Protein AF-A0A7J5GYH2-F1 (afdb_monomer)

Foldseek 3Di:
DQDQDFDDAQFKKWFDLDPQKTWIKGFHAQLCQLPVVPPDPVLQPAACSVVLHQKTKMWTFAAMDRDPVPTPPVHTLGQIEIEHRRLCSVRVMDGDDGDDHDLQSRWFFWFWDDDPQFIFTHTGSDTHTFPDGPVVNVVQQAHADRDQCNLLVVQSSCVSNVNCVSDDPPSDDPFSRSNHGCVSVVVVLCVRCVRRVHDPPRTPQVVCVVVPHRSVVSVVVVVVVVVVVCVVCVADQWFQQQQKDFLADAADPDLVVVLVVSVVVCVVVVGDDDDQQAFRFQAQKEKEWEWADDPHDIDIDIDMDGDPDRGHGNSRVVNVVSNVCSVRRRPGQFTIWRTWGWDDPDPDPPHTYIYTHTDD

Mean predicted aligned error: 15.1 Å

Radius of gyration: 27.26 Å; Cα contacts (8 Å, |Δi|>4): 662; chains: 1; bounding box: 40×68×66 Å

Solvent-accessible surface area (backbone atoms only — not comparable to full-atom values): 20090 Å² total; per-residue (Å²): 128,84,73,81,45,82,82,53,66,20,32,25,33,37,31,63,77,52,99,63,32,26,39,41,32,33,30,65,38,38,34,38,73,42,37,70,72,62,54,59,74,86,78,48,80,65,40,46,51,68,78,40,57,61,20,26,31,32,28,30,33,47,41,74,36,73,52,79,88,77,58,53,85,85,42,62,49,38,82,33,44,51,30,50,54,57,51,38,47,77,50,73,26,45,79,79,49,73,48,89,68,60,58,66,76,50,46,63,46,31,22,47,46,77,57,94,81,42,30,25,47,26,33,47,75,42,58,42,74,40,97,53,54,69,65,57,54,60,73,66,48,28,30,84,64,61,86,64,32,66,64,40,51,52,50,46,28,34,51,72,43,70,38,58,90,78,51,59,93,85,66,76,62,101,58,76,41,54,48,44,16,38,79,68,39,62,70,62,40,47,54,54,30,53,67,62,76,46,71,78,84,60,53,53,36,64,54,34,41,77,74,72,41,62,66,52,58,42,52,50,47,46,58,47,46,49,52,40,45,61,58,67,40,82,60,67,63,63,45,60,63,58,34,67,50,63,33,56,87,67,70,66,96,44,67,68,64,42,50,50,52,46,50,52,52,23,62,77,65,76,49,71,64,81,51,50,81,42,73,73,38,87,39,48,50,41,35,43,31,42,72,46,74,56,96,93,43,82,43,78,51,73,48,80,49,70,36,93,58,76,28,23,25,43,37,57,47,50,47,56,48,42,56,70,45,20,91,67,26,51,86,45,72,56,24,30,43,50,24,36,37,51,46,85,90,73,46,57,95,91,44,57,30,29,37,54,38,60,38,113

Secondary structure (DSSP, 8-state):
--------TTEEEEEESSSS-EEEEEEEEEHIIIIITTS-GGG-TTSSTTTTTTEEEEEEESS-BSSGGG--TT-EEEEEEEEETTHHHHTT-EEEEE----GGG-----EEEEETTEEEEEETTEEEEES--HHHHHHH-----SSSHHHHHHHHHHHHTT-GGGS-TTT--S-TTTTT-GGG-HHHHHHHHHHTT--TTS-HHHHHHHTT--THHHHHHHHHHHHHHTTTSSS-SEE-TT--EES-S---S-HHHHHHHHHHHHHHHT-----TTSEEE-SSEEEEEEEEEETTEEEEEEEEEE-SSSSEEHHHHHHHHHHHHHHHHTTSS--EEEEEEE--S---TTS-EEEEEEE-

Nearest PDB structures (foldseek):
  4je3-assembly1_B  TM=4.357E-01  e=1.270E+00  Saccharomyces cerevisiae
  1m4v-assembly1_A  TM=5.448E-01  e=3.132E+00  Staphylococcus aureus
  6qlf-assembly1_N  TM=4.636E-01  e=1.433E+00  Saccharomyces cerevisiae
  3ssn-assembly1_C  TM=3.473E-01  e=9.401E-01  Micromonospora griseorubida
  7ae0-assembly1_3A  TM=5.661E-01  e=5.717E+00  Algoriphagus machipongonensis

Structure (mmCIF, N/CA/C/O backbone):
data_AF-A0A7J5GYH2-F1
#
_entry.id   AF-A0A7J5GYH2-F1
#
loop_
_atom_site.group_PDB
_atom_site.id
_atom_site.type_symbol
_atom_site.label_atom_id
_atom_site.label_alt_id
_atom_site.label_comp_id
_atom_site.label_asym_id
_atom_site.label_entity_id
_atom_site.label_seq_id
_atom_site.pdbx_PDB_ins_code
_atom_site.Cartn_x
_atom_site.Cartn_y
_atom_site.Cartn_z
_atom_site.occupancy
_atom_site.B_iso_or_equiv
_atom_site.auth_seq_id
_atom_site.auth_comp_id
_atom_site.auth_asym_id
_atom_site.auth_atom_id
_atom_site.pdbx_PDB_model_num
ATOM 1 N N . MET A 1 1 ? 9.641 4.060 24.437 1.00 44.31 1 MET A N 1
ATOM 2 C CA . MET A 1 1 ? 9.722 4.210 22.966 1.00 44.31 1 MET A CA 1
ATOM 3 C C . MET A 1 1 ? 8.380 3.784 22.402 1.00 44.31 1 MET A C 1
ATOM 5 O O . MET A 1 1 ? 7.912 2.732 22.816 1.00 44.31 1 MET A O 1
ATOM 9 N N . ALA A 1 2 ? 7.749 4.573 21.529 1.00 52.75 2 ALA A N 1
ATOM 10 C CA . ALA A 1 2 ? 6.493 4.165 20.895 1.00 52.75 2 ALA A CA 1
ATOM 11 C C . ALA A 1 2 ? 6.698 2.851 20.117 1.00 52.75 2 ALA A C 1
ATOM 13 O O . ALA A 1 2 ? 7.709 2.686 19.423 1.00 52.75 2 ALA A O 1
ATOM 14 N N . LYS A 1 3 ? 5.775 1.897 20.278 1.00 61.94 3 LYS A N 1
ATOM 15 C CA . LYS A 1 3 ? 5.815 0.597 19.597 1.00 61.94 3 LYS A CA 1
ATOM 16 C C . LYS A 1 3 ? 5.738 0.851 18.090 1.00 61.94 3 LYS A C 1
ATOM 18 O O . LYS A 1 3 ? 4.790 1.466 17.615 1.00 61.94 3 LYS A O 1
ATOM 23 N N . LYS A 1 4 ? 6.747 0.410 17.330 1.00 78.06 4 LYS A N 1
ATOM 24 C CA . LYS A 1 4 ? 6.725 0.541 15.867 1.00 78.06 4 LYS A CA 1
ATOM 25 C C . LYS A 1 4 ? 5.617 -0.337 1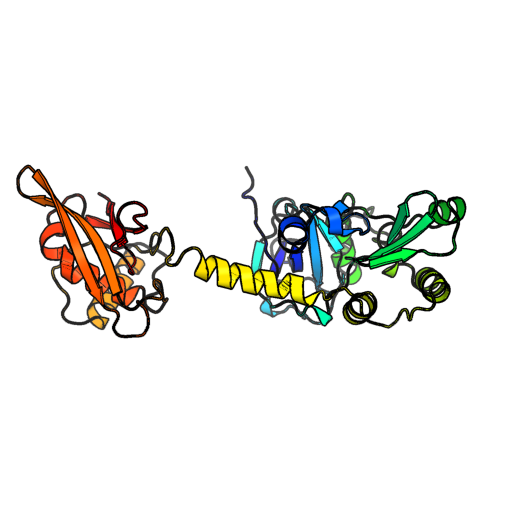5.298 1.00 78.06 4 LYS A C 1
ATOM 27 O O . LYS A 1 4 ? 5.710 -1.562 15.367 1.00 78.06 4 LYS A O 1
ATOM 32 N N . VAL A 1 5 ? 4.626 0.292 14.687 1.00 84.00 5 VAL A N 1
ATOM 33 C CA . VAL A 1 5 ? 3.560 -0.388 13.953 1.00 84.00 5 VAL A CA 1
ATOM 34 C C . VAL A 1 5 ? 4.101 -0.760 12.578 1.00 84.00 5 VAL A C 1
ATOM 36 O O . VAL A 1 5 ? 4.511 0.101 11.798 1.00 84.00 5 VAL A O 1
ATOM 39 N N . LYS A 1 6 ? 4.186 -2.063 12.303 1.00 86.94 6 LYS A N 1
ATOM 40 C CA . LYS A 1 6 ? 4.593 -2.590 10.997 1.00 86.94 6 LYS A CA 1
ATOM 41 C C . LYS A 1 6 ? 3.334 -2.876 10.189 1.00 86.94 6 LYS A C 1
ATOM 43 O O . LYS A 1 6 ? 2.533 -3.690 10.623 1.00 86.94 6 LYS A O 1
ATOM 48 N N . CYS A 1 7 ? 3.219 -2.270 9.013 1.00 88.69 7 CYS A N 1
ATOM 49 C CA . CYS A 1 7 ? 2.166 -2.583 8.054 1.00 88.69 7 CYS A CA 1
ATOM 50 C C . CYS A 1 7 ? 2.705 -3.337 6.828 1.00 88.69 7 CYS A C 1
ATOM 52 O O . CYS A 1 7 ? 3.912 -3.367 6.527 1.00 88.69 7 CYS A O 1
ATOM 54 N N . THR A 1 8 ? 1.781 -3.980 6.133 1.00 91.75 8 THR A N 1
ATOM 55 C CA . THR A 1 8 ? 1.958 -4.775 4.926 1.00 91.75 8 THR A CA 1
ATOM 56 C C . THR A 1 8 ? 0.820 -4.499 3.951 1.00 91.75 8 THR A C 1
ATOM 58 O O . THR A 1 8 ? -0.203 -3.928 4.311 1.00 91.75 8 THR A O 1
ATOM 61 N N . THR A 1 9 ? 1.021 -4.866 2.690 1.00 95.44 9 THR A N 1
ATOM 62 C CA . THR A 1 9 ? 0.022 -4.698 1.635 1.00 95.44 9 THR A CA 1
ATOM 63 C C . THR A 1 9 ? -1.295 -5.383 1.999 1.00 95.44 9 THR A C 1
ATOM 65 O O . THR A 1 9 ? -1.307 -6.542 2.413 1.00 95.44 9 THR A O 1
ATOM 68 N N . GLY A 1 10 ? -2.395 -4.654 1.833 1.00 95.75 10 GLY A N 1
ATOM 69 C CA . GLY A 1 10 ? -3.746 -5.071 2.188 1.00 95.75 10 GLY A CA 1
ATOM 70 C C . GLY A 1 10 ? -4.156 -4.768 3.627 1.00 95.75 10 GLY A C 1
ATOM 71 O O . GLY A 1 10 ? -5.346 -4.847 3.924 1.00 95.75 10 GLY A O 1
ATOM 72 N N . ASP A 1 11 ? -3.232 -4.391 4.515 1.00 97.00 11 ASP A N 1
ATOM 73 C CA . ASP A 1 11 ? -3.602 -4.029 5.883 1.00 97.00 11 ASP A CA 1
ATOM 74 C C . ASP A 1 11 ? -4.511 -2.793 5.870 1.00 97.00 11 ASP A C 1
ATOM 76 O O . ASP A 1 11 ? -4.183 -1.765 5.264 1.00 97.00 11 ASP A O 1
ATOM 80 N N . VAL A 1 12 ? -5.651 -2.912 6.550 1.00 97.62 12 VAL A N 1
ATOM 81 C CA . VAL A 1 12 ? -6.560 -1.808 6.854 1.00 97.62 12 VAL A CA 1
ATOM 82 C C . VAL A 1 12 ? -6.127 -1.222 8.186 1.00 97.62 12 VAL A C 1
ATOM 84 O O . VAL A 1 12 ? -5.969 -1.945 9.173 1.00 97.62 12 VAL A O 1
ATOM 87 N N . PHE A 1 13 ? -5.918 0.086 8.208 1.00 97.31 13 PHE A N 1
ATOM 88 C CA . PHE A 1 13 ? -5.472 0.807 9.388 1.00 97.31 13 PHE A CA 1
ATOM 89 C C . PHE A 1 13 ? -6.484 1.867 9.809 1.00 97.31 13 PHE A C 1
ATOM 91 O O . PHE A 1 13 ? -7.206 2.416 8.978 1.00 97.31 13 PHE A O 1
ATOM 98 N N . ALA A 1 14 ? -6.482 2.168 11.102 1.00 97.62 14 ALA A N 1
ATOM 99 C CA . ALA A 1 14 ? -7.235 3.252 11.714 1.00 97.62 14 ALA A CA 1
ATOM 100 C C . ALA A 1 14 ? -6.258 4.250 12.339 1.00 97.62 14 ALA A C 1
ATOM 102 O O . ALA A 1 14 ? -5.267 3.840 12.944 1.00 97.62 14 ALA A O 1
ATOM 103 N N . ILE A 1 15 ? -6.528 5.546 12.195 1.00 96.62 15 ILE A N 1
ATOM 104 C CA . ILE A 1 15 ? -5.801 6.626 12.870 1.00 96.62 15 ILE A CA 1
ATOM 105 C C . ILE A 1 15 ? -6.805 7.381 13.746 1.00 96.62 15 ILE A C 1
ATOM 107 O O . ILE A 1 15 ? -7.802 7.865 13.200 1.00 96.62 15 ILE A O 1
ATOM 111 N N . PRO A 1 16 ? -6.578 7.483 15.068 1.00 96.25 16 PRO A N 1
ATOM 112 C CA . PRO A 1 16 ? -7.467 8.225 15.951 1.00 96.25 16 PRO A CA 1
ATOM 113 C C . PRO A 1 16 ? -7.449 9.717 15.611 1.00 96.25 16 PRO A C 1
ATOM 115 O O . PRO A 1 16 ? -6.392 10.314 15.396 1.00 96.25 16 PRO A O 1
ATOM 118 N N . VAL A 1 17 ? -8.635 10.319 15.577 1.00 95.38 17 VAL A N 1
ATOM 119 C CA . VAL A 1 17 ? -8.832 11.770 15.409 1.00 95.38 17 VAL A CA 1
ATOM 120 C C . VAL A 1 17 ? -9.581 12.391 16.593 1.00 95.38 17 VAL A C 1
ATOM 122 O O . VAL A 1 17 ? -9.538 13.605 16.779 1.00 95.38 17 VAL A O 1
ATOM 125 N N . SER A 1 18 ? -10.194 11.559 17.438 1.00 92.44 18 SER A N 1
ATOM 126 C CA . SER A 1 18 ? -10.670 11.893 18.783 1.00 92.44 18 SER A CA 1
ATOM 127 C C . SER A 1 18 ? -10.564 10.655 19.692 1.00 92.44 18 SER A C 1
ATOM 129 O O . SER A 1 18 ? -9.981 9.647 19.296 1.00 92.44 18 SER A O 1
ATOM 131 N N . GLU A 1 19 ? -11.112 10.702 20.912 1.00 90.12 19 GLU A N 1
ATOM 132 C CA . GLU A 1 19 ? -11.104 9.552 21.836 1.00 90.12 19 GLU A CA 1
ATOM 133 C C . GLU A 1 19 ? -11.878 8.336 21.305 1.00 90.12 19 GLU A C 1
ATOM 135 O O . GLU A 1 19 ? -11.601 7.208 21.704 1.00 90.12 19 GLU A O 1
ATOM 140 N N . THR A 1 20 ? -12.860 8.560 20.427 1.00 93.81 20 THR A N 1
ATOM 141 C CA . THR A 1 20 ? -13.766 7.506 19.935 1.00 93.81 20 THR A CA 1
ATOM 142 C C . THR A 1 20 ? -13.856 7.441 18.417 1.00 93.81 20 THR A C 1
ATOM 144 O O . THR A 1 20 ? -14.469 6.520 17.890 1.00 93.81 20 THR A O 1
ATOM 147 N N . GLU A 1 21 ? -13.255 8.396 17.710 1.00 96.94 21 GLU A N 1
ATOM 148 C CA . GLU A 1 21 ? -13.387 8.528 16.265 1.00 96.94 21 GLU A CA 1
ATOM 149 C C . GLU A 1 21 ? -12.057 8.328 15.548 1.00 96.94 21 GLU A C 1
ATOM 151 O O . GLU A 1 21 ? -10.993 8.756 16.008 1.00 96.94 21 GLU A O 1
ATOM 156 N N . PHE A 1 22 ? -12.145 7.735 14.362 1.00 98.25 22 PHE A N 1
ATOM 157 C CA . PHE A 1 22 ? -11.011 7.335 13.551 1.00 98.25 22 PHE A CA 1
ATOM 158 C C . PHE A 1 22 ? -11.248 7.673 12.079 1.00 98.25 22 PHE A C 1
ATOM 160 O O . PHE A 1 22 ? -12.369 7.608 11.570 1.00 98.25 22 PHE A O 1
ATOM 167 N N . ILE A 1 23 ? -10.157 7.962 11.377 1.00 98.31 23 ILE A N 1
ATOM 168 C CA . ILE A 1 23 ? -10.097 7.862 9.916 1.00 98.31 23 ILE A CA 1
ATOM 169 C C . ILE A 1 23 ? -9.461 6.530 9.534 1.00 98.31 23 ILE A C 1
ATOM 171 O O . ILE A 1 23 ? -8.570 6.032 10.229 1.00 98.31 23 ILE A O 1
ATOM 175 N N . PHE A 1 24 ? -9.894 5.969 8.409 1.00 98.50 24 PHE A N 1
ATOM 176 C CA . PHE A 1 24 ? -9.464 4.648 7.964 1.00 98.50 24 PHE A CA 1
ATOM 177 C C . PHE A 1 24 ? -8.764 4.724 6.616 1.00 98.50 24 PHE A C 1
ATOM 179 O O . PHE A 1 24 ? -9.118 5.521 5.747 1.00 98.50 24 PHE A O 1
ATOM 186 N N . GLY A 1 25 ? -7.787 3.849 6.425 1.00 97.88 25 GLY A N 1
ATOM 187 C CA . GLY A 1 25 ? -7.101 3.696 5.154 1.00 97.88 25 GLY A CA 1
ATOM 188 C C . GLY A 1 25 ? -6.612 2.277 4.936 1.00 97.88 25 GLY A C 1
ATOM 189 O O . GLY A 1 25 ? -6.752 1.402 5.793 1.00 97.88 25 GLY A O 1
ATOM 190 N N . ARG A 1 26 ? -6.038 2.037 3.761 1.00 98.06 26 ARG A N 1
ATOM 191 C CA . ARG A 1 26 ? -5.485 0.736 3.386 1.00 98.06 26 ARG A CA 1
ATOM 192 C C . ARG A 1 26 ? -4.126 0.893 2.736 1.00 98.06 26 ARG A C 1
ATOM 194 O O . ARG A 1 26 ? -3.899 1.796 1.932 1.00 98.06 26 ARG A O 1
ATOM 201 N N . VAL A 1 27 ? -3.215 -0.016 3.065 1.00 97.62 27 VAL A N 1
ATOM 202 C CA . VAL A 1 27 ? -1.920 -0.112 2.391 1.00 97.62 27 VAL A CA 1
ATOM 203 C C . VAL A 1 27 ? -2.101 -0.799 1.042 1.00 97.62 27 VAL A C 1
ATOM 205 O O . VAL A 1 27 ? -2.417 -1.984 0.978 1.00 97.62 27 VAL A O 1
ATOM 208 N N . LEU A 1 28 ? -1.865 -0.065 -0.040 1.00 97.62 28 LEU A N 1
ATOM 209 C CA . LEU A 1 28 ? -1.996 -0.560 -1.407 1.00 97.62 28 LEU A CA 1
ATOM 210 C C . LEU A 1 28 ? -0.718 -1.222 -1.917 1.00 97.62 28 LEU A C 1
ATOM 212 O O . LEU A 1 28 ? -0.794 -2.233 -2.603 1.00 97.62 28 LEU A O 1
ATOM 216 N N . PHE A 1 29 ? 0.455 -0.674 -1.591 1.00 96.75 29 PHE A N 1
ATOM 217 C CA . PHE A 1 29 ? 1.721 -1.157 -2.149 1.00 96.75 29 PHE A CA 1
ATOM 218 C C . PHE A 1 29 ? 2.910 -0.865 -1.226 1.00 96.75 29 PHE A C 1
ATOM 220 O O . PHE A 1 29 ? 3.090 0.268 -0.789 1.00 96.75 29 PHE A O 1
ATOM 227 N N . ASP A 1 30 ? 3.772 -1.846 -0.958 1.00 95.62 30 ASP A N 1
ATOM 228 C CA . ASP A 1 30 ? 5.037 -1.647 -0.235 1.00 95.62 30 ASP A CA 1
ATOM 229 C C . ASP A 1 30 ? 6.196 -1.553 -1.230 1.00 95.62 30 ASP A C 1
ATOM 231 O O . ASP A 1 30 ? 6.675 -2.569 -1.730 1.00 95.62 30 ASP A O 1
ATOM 235 N N . VAL A 1 31 ? 6.700 -0.340 -1.472 1.00 94.50 31 VAL A N 1
ATOM 236 C CA . VAL A 1 31 ? 7.728 -0.081 -2.493 1.00 94.50 31 VAL A CA 1
ATOM 237 C C . VAL A 1 31 ? 8.987 -0.912 -2.260 1.00 94.50 31 VAL A C 1
ATOM 239 O O . VAL A 1 31 ? 9.524 -1.531 -3.178 1.00 94.50 31 VAL A O 1
ATOM 242 N N . THR A 1 32 ? 9.464 -1.001 -1.018 1.00 91.75 32 THR A N 1
ATOM 243 C CA . THR A 1 32 ? 10.681 -1.772 -0.747 1.00 91.75 32 THR A CA 1
ATOM 244 C C . THR A 1 32 ? 10.459 -3.264 -0.979 1.00 91.75 32 THR A C 1
ATOM 246 O O . THR A 1 32 ? 11.329 -3.931 -1.536 1.00 91.75 32 THR A O 1
ATOM 249 N N . LYS A 1 33 ? 9.336 -3.819 -0.511 1.00 91.38 33 LYS A N 1
ATOM 250 C CA . LYS A 1 33 ? 9.090 -5.267 -0.583 1.00 91.38 33 LYS A CA 1
ATOM 251 C C . LYS A 1 33 ? 8.647 -5.718 -1.971 1.00 91.38 33 LYS A C 1
ATOM 253 O O . LYS A 1 33 ? 9.098 -6.777 -2.401 1.00 91.38 33 LYS A O 1
ATOM 258 N N . GLN A 1 34 ? 7.798 -4.936 -2.633 1.00 93.69 34 GLN A N 1
ATOM 259 C CA . GLN A 1 34 ? 7.180 -5.268 -3.919 1.00 93.69 34 GLN A CA 1
ATOM 260 C C . GLN A 1 34 ? 8.010 -4.841 -5.120 1.00 93.69 34 GLN A C 1
ATOM 262 O O . GLN A 1 34 ? 7.876 -5.451 -6.171 1.00 93.69 34 GLN A O 1
ATOM 267 N N . TYR A 1 35 ? 8.877 -3.840 -4.973 1.00 92.62 35 TYR A N 1
ATOM 268 C CA . TYR A 1 35 ? 9.655 -3.315 -6.090 1.00 92.62 35 TYR A CA 1
ATOM 269 C C . TYR A 1 35 ? 11.163 -3.452 -5.853 1.00 92.62 35 TYR A C 1
ATOM 271 O O . TYR A 1 35 ? 11.821 -4.279 -6.481 1.00 92.62 35 TYR A O 1
ATOM 279 N N . ILE A 1 36 ? 11.710 -2.743 -4.861 1.00 90.38 36 ILE A N 1
ATOM 280 C CA . ILE A 1 36 ? 13.169 -2.639 -4.631 1.00 90.38 36 ILE A CA 1
ATOM 281 C C . ILE A 1 36 ? 13.832 -3.990 -4.314 1.00 90.38 36 ILE A C 1
ATOM 283 O O . ILE A 1 36 ? 15.009 -4.191 -4.589 1.00 90.38 36 ILE A O 1
ATOM 287 N N . LYS A 1 37 ? 13.121 -4.941 -3.705 1.00 87.25 37 LYS A N 1
ATOM 288 C CA . LYS A 1 37 ? 13.659 -6.283 -3.402 1.00 87.25 37 LYS A CA 1
ATOM 289 C C . LYS A 1 37 ? 13.430 -7.314 -4.510 1.00 87.25 37 LYS A C 1
ATOM 291 O O . LYS A 1 37 ? 13.739 -8.491 -4.305 1.00 87.25 37 LYS A O 1
ATOM 296 N N . ILE A 1 38 ? 12.790 -6.919 -5.602 1.00 86.12 38 ILE A N 1
ATOM 297 C CA . ILE A 1 38 ? 12.281 -7.835 -6.622 1.00 86.12 38 ILE A CA 1
ATOM 298 C C . ILE A 1 38 ? 12.865 -7.504 -7.987 1.00 86.12 38 ILE A C 1
ATOM 300 O O . ILE A 1 38 ? 13.446 -8.379 -8.617 1.00 86.12 38 ILE A O 1
ATOM 304 N N . VAL A 1 39 ? 12.722 -6.258 -8.420 1.00 84.50 39 VAL A N 1
ATOM 305 C CA . VAL A 1 39 ? 13.175 -5.810 -9.737 1.00 84.50 39 VAL A CA 1
ATOM 306 C C . VAL A 1 39 ? 14.687 -5.606 -9.677 1.00 84.50 39 VAL A C 1
ATOM 308 O O . VAL A 1 39 ? 15.115 -4.983 -8.715 1.00 84.50 39 VAL A O 1
ATOM 311 N N . PRO A 1 40 ? 15.521 -6.122 -10.592 1.00 83.19 40 PRO A N 1
ATOM 312 C CA . PRO A 1 40 ? 16.972 -5.875 -10.611 1.00 83.19 40 PRO A CA 1
ATOM 313 C C . PRO A 1 40 ? 17.319 -4.382 -10.668 1.00 83.19 40 PRO A C 1
ATOM 315 O O . PRO A 1 40 ? 16.504 -3.588 -11.118 1.00 83.19 40 PRO A O 1
ATOM 318 N N . GLU A 1 41 ? 18.484 -3.965 -10.171 1.00 82.38 41 GLU A N 1
ATOM 319 C CA . GLU A 1 41 ? 18.834 -2.534 -10.077 1.00 82.38 41 GLU A CA 1
ATOM 320 C C . GLU A 1 41 ? 18.943 -1.873 -11.458 1.00 82.38 41 GLU A C 1
ATOM 322 O O . GLU A 1 41 ? 18.453 -0.763 -11.647 1.00 82.38 41 GLU A O 1
ATOM 327 N N . GLU A 1 42 ? 19.475 -2.607 -12.430 1.00 80.44 42 GLU A N 1
ATOM 328 C CA . GLU A 1 42 ? 19.582 -2.238 -13.840 1.00 80.44 42 GLU A CA 1
ATOM 329 C C . GLU A 1 42 ? 18.223 -1.977 -14.518 1.00 80.44 42 GLU A C 1
ATOM 331 O O . GLU A 1 42 ? 18.137 -1.200 -15.463 1.00 80.44 42 GLU A O 1
ATOM 336 N N . GLU A 1 43 ? 17.140 -2.575 -14.015 1.00 76.81 43 GLU A N 1
ATOM 337 C CA . GLU A 1 43 ? 15.775 -2.357 -14.514 1.00 76.81 43 GLU A CA 1
ATOM 338 C C . GLU A 1 43 ? 15.078 -1.170 -13.818 1.00 76.81 43 GLU A C 1
ATOM 340 O O . GLU A 1 43 ? 13.961 -0.800 -14.181 1.00 76.81 43 GLU A O 1
ATOM 345 N N . ARG A 1 44 ? 15.717 -0.544 -12.814 1.00 80.25 44 ARG A N 1
ATOM 346 C CA . ARG A 1 44 ? 15.144 0.568 -12.029 1.00 80.25 44 ARG A CA 1
ATOM 347 C C . ARG A 1 44 ? 15.619 1.952 -12.466 1.00 80.25 44 ARG A C 1
ATOM 349 O O . ARG A 1 44 ? 15.241 2.932 -11.830 1.00 80.25 44 ARG A O 1
ATOM 356 N N . GLU A 1 45 ? 16.461 2.052 -13.492 1.00 68.38 45 GLU A N 1
ATOM 357 C CA . GLU A 1 45 ? 17.162 3.302 -13.820 1.00 68.38 45 GLU A CA 1
ATOM 358 C C . GLU A 1 45 ? 16.228 4.466 -14.199 1.00 68.38 45 GLU A C 1
ATOM 360 O O . GLU A 1 45 ? 16.605 5.626 -14.030 1.00 68.38 45 GLU A O 1
ATOM 365 N N . LEU A 1 46 ? 15.009 4.183 -14.678 1.00 76.69 46 LEU A N 1
ATOM 366 C CA . LEU A 1 46 ? 14.064 5.191 -15.173 1.00 76.69 46 LEU A CA 1
ATOM 367 C C . LEU A 1 46 ? 12.633 4.942 -14.676 1.00 76.69 46 LEU A C 1
ATOM 369 O O . LEU A 1 46 ? 11.776 4.495 -15.430 1.00 76.69 46 LEU A O 1
ATOM 373 N N . ASN A 1 47 ? 12.369 5.217 -13.399 1.00 84.06 47 ASN A N 1
ATOM 374 C CA . ASN A 1 47 ? 11.020 5.293 -12.824 1.00 84.06 47 ASN A CA 1
ATOM 375 C C . ASN A 1 47 ? 11.032 6.052 -11.491 1.00 84.06 47 ASN A C 1
ATOM 377 O O . ASN A 1 47 ? 12.091 6.406 -10.972 1.00 84.06 47 ASN A O 1
ATOM 381 N N . ASP A 1 48 ? 9.847 6.265 -10.916 1.00 85.31 48 ASP A N 1
ATOM 382 C CA . ASP A 1 48 ? 9.698 7.026 -9.673 1.00 85.31 48 ASP A CA 1
ATOM 383 C C . ASP A 1 48 ? 9.673 6.150 -8.409 1.00 85.31 48 ASP A C 1
ATOM 385 O O . ASP A 1 48 ? 9.933 6.620 -7.301 1.00 85.31 48 ASP A O 1
ATOM 389 N N . LEU A 1 49 ? 9.426 4.840 -8.533 1.00 91.56 49 LEU A N 1
ATOM 390 C CA . LEU A 1 49 ? 9.384 3.933 -7.378 1.00 91.56 49 LEU A CA 1
ATOM 391 C C . LEU A 1 49 ? 10.730 3.852 -6.643 1.00 91.56 49 LEU A C 1
ATOM 393 O O . LEU A 1 49 ? 10.752 3.652 -5.428 1.00 91.56 49 LEU A O 1
ATOM 397 N N . GLY A 1 50 ? 11.852 4.052 -7.339 1.00 88.12 50 GLY A N 1
ATOM 398 C CA . GLY A 1 50 ? 13.171 4.170 -6.712 1.00 88.12 50 GLY A CA 1
ATOM 399 C C . GLY A 1 50 ? 13.237 5.271 -5.642 1.00 88.12 50 GLY A C 1
ATOM 400 O O . GLY A 1 50 ? 13.764 5.040 -4.548 1.00 88.12 50 GLY A O 1
ATOM 401 N N . PHE A 1 51 ? 12.641 6.436 -5.922 1.00 88.62 51 PHE A N 1
ATOM 402 C CA . PHE A 1 51 ? 12.588 7.581 -5.007 1.00 88.62 51 PHE A CA 1
ATOM 403 C C . PHE A 1 51 ? 11.798 7.261 -3.728 1.00 88.62 51 PHE A C 1
ATOM 405 O O . PHE A 1 51 ? 12.171 7.681 -2.631 1.00 88.62 51 PHE A O 1
ATOM 412 N N . PHE A 1 52 ? 10.749 6.446 -3.845 1.00 91.44 52 PHE A N 1
ATOM 413 C CA . PHE A 1 52 ? 9.864 6.068 -2.740 1.00 91.44 52 PHE A CA 1
ATOM 414 C C . PHE A 1 52 ? 10.321 4.825 -1.961 1.00 91.44 52 PHE A C 1
ATOM 416 O O . PHE A 1 52 ? 9.527 4.192 -1.258 1.00 91.44 52 PHE A O 1
ATOM 423 N N . ASN A 1 53 ? 11.599 4.443 -2.030 1.00 90.81 53 ASN A N 1
ATOM 424 C CA . ASN A 1 53 ? 12.108 3.369 -1.181 1.00 90.81 53 ASN A CA 1
ATOM 425 C C . ASN A 1 53 ? 11.860 3.684 0.311 1.00 90.81 53 ASN A C 1
ATOM 427 O O . ASN A 1 53 ? 12.135 4.782 0.786 1.00 90.81 53 ASN A O 1
ATOM 431 N N . LYS A 1 54 ? 11.402 2.677 1.066 1.00 90.56 54 LYS A N 1
ATOM 432 C CA . LYS A 1 54 ? 10.949 2.742 2.471 1.00 90.56 54 LYS A CA 1
ATOM 433 C C . LYS A 1 54 ? 9.587 3.413 2.672 1.00 90.56 54 LYS A C 1
ATOM 435 O O . LYS A 1 54 ? 9.150 3.540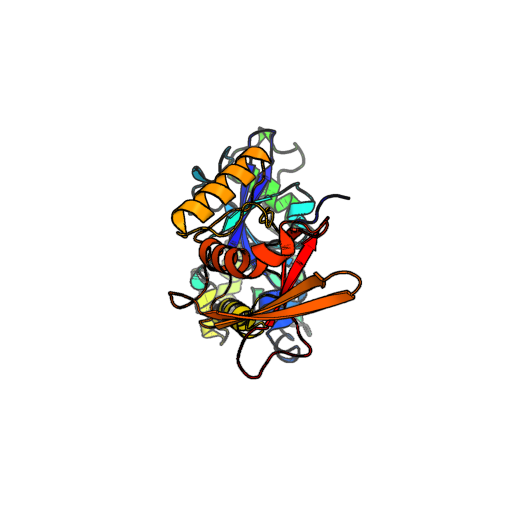 3.819 1.00 90.56 54 LYS A O 1
ATOM 440 N N . SER A 1 55 ? 8.895 3.749 1.592 1.00 92.81 55 SER A N 1
ATOM 441 C CA . SER A 1 55 ? 7.511 4.205 1.623 1.00 92.81 55 SER A CA 1
ATOM 442 C C . SER A 1 55 ? 6.534 3.073 1.315 1.00 92.81 55 SER A C 1
ATOM 444 O O . SER A 1 55 ? 6.901 1.996 0.829 1.00 92.81 55 SER A O 1
ATOM 446 N N . VAL A 1 56 ? 5.276 3.336 1.633 1.00 94.62 56 VAL A N 1
ATOM 447 C CA . VAL A 1 56 ? 4.113 2.559 1.228 1.00 94.62 56 VAL A CA 1
ATOM 448 C C . VAL A 1 56 ? 3.145 3.485 0.492 1.00 94.62 56 VAL A C 1
ATOM 450 O O . VAL A 1 56 ? 3.035 4.661 0.836 1.00 94.62 56 VAL A O 1
ATOM 453 N N . LEU A 1 57 ? 2.476 2.968 -0.533 1.00 96.25 57 LEU A N 1
ATOM 454 C CA . LEU A 1 57 ? 1.316 3.604 -1.144 1.00 96.25 57 LEU A CA 1
ATOM 455 C C . LEU A 1 57 ? 0.101 3.293 -0.272 1.00 96.25 57 LEU A C 1
ATOM 457 O O . LEU A 1 57 ? -0.134 2.123 0.044 1.00 96.25 57 LEU A O 1
ATOM 461 N N . VAL A 1 58 ? -0.664 4.312 0.098 1.00 96.25 58 VAL A N 1
ATOM 462 C CA . VAL A 1 58 ? -1.887 4.168 0.895 1.00 96.25 58 VA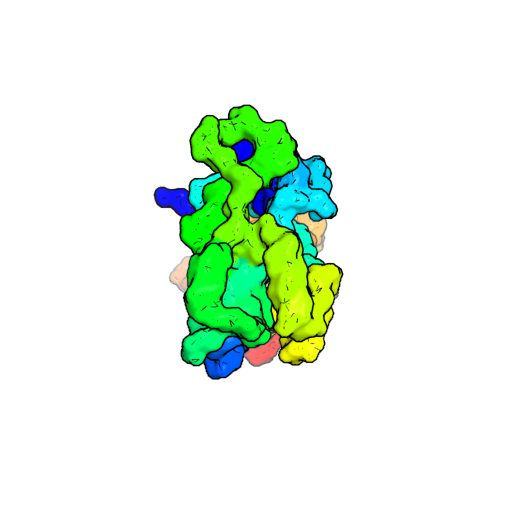L A CA 1
ATOM 463 C C . VAL A 1 58 ? -3.049 4.895 0.243 1.00 96.25 58 VAL A C 1
ATOM 465 O O . VAL A 1 58 ? -2.856 5.943 -0.371 1.00 96.25 58 VAL A O 1
ATOM 468 N N . GLU A 1 59 ? -4.246 4.355 0.414 1.00 96.81 59 GLU A N 1
ATOM 469 C CA . GLU A 1 59 ? -5.505 5.066 0.183 1.00 96.81 59 GLU A CA 1
ATOM 470 C C . GLU A 1 59 ? -6.189 5.377 1.516 1.00 96.81 59 GLU A C 1
ATOM 472 O O . GLU A 1 59 ? -5.953 4.686 2.511 1.00 96.81 59 GLU A O 1
ATOM 477 N N . MET A 1 60 ? -7.042 6.400 1.516 1.00 97.62 60 MET A N 1
ATOM 478 C CA . MET A 1 60 ? -7.876 6.788 2.655 1.00 97.62 60 MET A CA 1
ATOM 479 C C . MET A 1 60 ? -9.343 6.733 2.257 1.00 97.62 60 MET A C 1
ATOM 481 O O . MET A 1 60 ? -9.715 7.223 1.185 1.00 97.62 60 MET A O 1
ATOM 485 N N . PHE A 1 61 ? -10.169 6.170 3.130 1.00 98.25 61 PHE A N 1
ATOM 486 C CA . PHE A 1 61 ? -11.613 6.094 2.943 1.00 98.25 61 PHE A CA 1
ATOM 487 C C . PHE A 1 61 ? -12.277 7.398 3.388 1.00 98.25 61 PHE A C 1
ATOM 489 O O . PHE A 1 61 ? -11.781 8.097 4.270 1.00 98.25 61 PHE A O 1
ATOM 496 N N . LEU A 1 62 ? -13.370 7.756 2.721 1.00 98.38 62 LEU A N 1
ATOM 497 C CA . LEU A 1 62 ? -14.118 8.977 2.988 1.00 98.38 62 LEU A CA 1
ATOM 498 C C . LEU A 1 62 ? -14.979 8.795 4.238 1.00 98.38 62 LEU A C 1
ATOM 500 O O . LEU A 1 62 ? -15.861 7.946 4.237 1.00 98.38 62 LEU A O 1
ATOM 504 N N . GLY A 1 63 ? -14.774 9.625 5.255 1.00 97.88 63 GLY A N 1
ATOM 505 C CA . GLY A 1 63 ? -15.555 9.635 6.486 1.00 97.88 63 GLY A CA 1
ATOM 506 C C . GLY A 1 63 ? -14.699 9.567 7.749 1.00 97.88 63 GLY A C 1
ATOM 507 O O . GLY A 1 63 ? -13.502 9.279 7.723 1.00 97.88 63 GLY A O 1
ATOM 508 N N . VAL A 1 64 ? -15.359 9.829 8.875 1.00 98.12 64 VAL A N 1
ATOM 509 C CA . VAL A 1 64 ? -14.833 9.635 10.228 1.00 98.12 64 VAL A CA 1
ATOM 510 C C . VAL A 1 64 ? -15.805 8.714 10.952 1.00 98.12 64 VAL A C 1
ATOM 512 O O . VAL A 1 64 ? -17.008 8.972 10.941 1.00 98.12 64 VAL A O 1
ATOM 515 N N . TYR A 1 65 ? -15.293 7.638 11.545 1.00 96.94 65 TYR A N 1
ATOM 516 C CA . TYR A 1 65 ? -16.114 6.551 12.078 1.00 96.94 65 TYR A CA 1
ATOM 517 C C . TYR A 1 65 ? -15.653 6.126 13.466 1.00 96.94 65 TYR A C 1
ATOM 519 O O . TYR A 1 65 ? -14.496 6.318 13.830 1.00 96.94 65 TYR A O 1
ATOM 527 N N . THR A 1 66 ? -16.548 5.500 14.225 1.00 94.31 66 THR A N 1
ATOM 528 C CA . THR A 1 66 ? -16.226 4.889 15.522 1.00 94.31 66 THR A CA 1
ATOM 529 C C . THR A 1 66 ? -15.775 3.435 15.397 1.00 94.31 66 THR A C 1
ATOM 531 O O . THR A 1 66 ? -15.157 2.914 16.320 1.00 94.31 66 THR A O 1
ATOM 534 N N . SER A 1 67 ? -16.079 2.783 14.269 1.00 92.88 67 SER A N 1
ATOM 535 C CA . SER A 1 67 ? -15.787 1.369 14.022 1.00 92.88 67 SER A CA 1
ATOM 536 C C . SER A 1 67 ? -15.416 1.108 12.562 1.00 92.88 67 SER A C 1
ATOM 538 O O . SER A 1 67 ? -15.827 1.849 11.669 1.00 92.88 67 SER A O 1
ATOM 540 N N . VAL A 1 68 ? -14.651 0.041 12.305 1.00 92.69 68 VAL A N 1
ATOM 541 C CA . VAL A 1 68 ? -14.241 -0.348 10.940 1.00 92.69 68 VAL A CA 1
ATOM 542 C C . VAL A 1 68 ? -15.406 -0.933 10.131 1.00 92.69 68 VAL A C 1
ATOM 544 O O . VAL A 1 68 ? -15.414 -0.859 8.905 1.00 92.69 68 VAL A O 1
ATOM 547 N N . GLU A 1 69 ? -16.408 -1.489 10.809 1.00 93.38 69 GLU A N 1
ATOM 548 C CA . GLU A 1 69 ? -17.605 -2.101 10.229 1.00 93.38 69 GLU A CA 1
ATOM 549 C C . GLU A 1 69 ? -18.503 -1.076 9.523 1.00 93.38 69 GLU A C 1
ATOM 551 O O . GLU A 1 69 ? -19.234 -1.440 8.602 1.00 93.38 69 GLU A O 1
ATOM 556 N N . ASP A 1 70 ? -18.417 0.197 9.919 1.00 93.19 70 ASP A N 1
ATOM 557 C CA . ASP A 1 70 ? -19.216 1.292 9.358 1.00 93.19 70 ASP A CA 1
ATOM 558 C C . ASP A 1 70 ? -18.574 1.928 8.111 1.00 93.19 70 ASP A C 1
ATOM 560 O O . ASP A 1 70 ? -19.184 2.772 7.447 1.00 93.19 70 ASP A O 1
ATOM 564 N N . VAL A 1 71 ? -17.334 1.547 7.790 1.00 95.31 71 VAL A N 1
ATOM 565 C CA . VAL A 1 71 ? -16.547 2.159 6.717 1.00 95.31 71 VAL A CA 1
ATOM 566 C C . VAL A 1 71 ? -17.072 1.733 5.346 1.00 95.31 71 VAL A C 1
ATOM 568 O O . VAL A 1 71 ? -17.105 0.551 4.997 1.00 95.31 71 VAL A O 1
ATOM 571 N N . ASP A 1 72 ? -17.403 2.719 4.514 1.00 95.44 72 ASP A N 1
ATOM 572 C CA . ASP A 1 72 ? -17.706 2.504 3.099 1.00 95.44 72 ASP A CA 1
ATOM 573 C C . ASP A 1 72 ? -16.399 2.448 2.293 1.00 95.44 72 ASP A C 1
ATOM 575 O O . ASP A 1 72 ? -15.876 3.466 1.838 1.00 95.44 72 ASP A O 1
ATOM 579 N N . PHE A 1 73 ? -15.860 1.237 2.130 1.00 93.88 73 PHE A N 1
ATOM 580 C CA . PHE A 1 73 ? -14.578 0.997 1.454 1.00 93.88 73 PHE A CA 1
ATOM 581 C C . PHE A 1 73 ? -14.548 1.411 -0.029 1.00 93.88 73 PHE A C 1
ATOM 583 O O . PHE A 1 73 ? -13.463 1.490 -0.608 1.00 93.88 73 PHE A O 1
ATOM 590 N N . GLU A 1 74 ? -15.701 1.686 -0.646 1.00 93.31 74 GLU A N 1
ATOM 591 C CA . GLU A 1 74 ? -15.786 2.133 -2.040 1.00 93.31 74 GLU A CA 1
ATOM 592 C C . GLU A 1 74 ? -15.598 3.651 -2.177 1.00 93.31 74 GLU A C 1
ATOM 594 O O . GLU A 1 74 ? -15.188 4.144 -3.231 1.00 93.31 74 GLU A O 1
ATOM 599 N N . LYS A 1 75 ? -15.863 4.419 -1.112 1.00 96.44 75 LYS A N 1
ATOM 600 C CA . LYS A 1 75 ? -15.692 5.874 -1.120 1.00 96.44 75 LYS A CA 1
ATOM 601 C C . LYS A 1 75 ? -14.310 6.248 -0.614 1.00 96.44 75 LYS A C 1
ATOM 603 O O . LYS A 1 75 ? -13.970 6.037 0.546 1.00 96.44 75 LYS A O 1
ATOM 608 N N . LYS A 1 76 ? -13.517 6.868 -1.484 1.00 96.06 76 LYS A N 1
ATOM 609 C CA . LYS A 1 76 ? -12.135 7.260 -1.190 1.00 96.06 76 LYS A CA 1
ATOM 610 C C . LYS A 1 76 ? -12.048 8.769 -1.002 1.00 96.06 76 LYS A C 1
ATOM 612 O O . L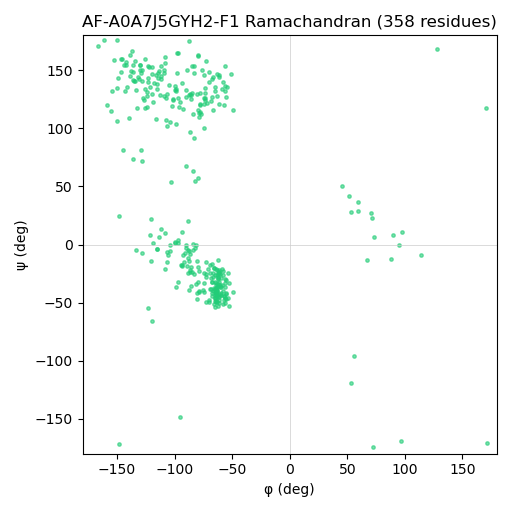YS A 1 76 ? -12.500 9.518 -1.862 1.00 96.06 76 LYS A O 1
ATOM 617 N N . ALA A 1 77 ? -11.432 9.203 0.093 1.00 96.12 77 ALA A N 1
ATOM 618 C CA . ALA A 1 77 ? -10.977 10.582 0.249 1.00 96.12 77 ALA A CA 1
ATOM 619 C C . ALA A 1 77 ? -9.658 10.797 -0.507 1.00 96.12 77 ALA A C 1
ATOM 621 O O . ALA A 1 77 ? -9.469 11.807 -1.177 1.00 96.12 77 ALA A O 1
ATOM 622 N N . VAL A 1 78 ? -8.749 9.818 -0.436 1.00 94.56 78 VAL A N 1
ATOM 623 C CA . VAL A 1 78 ? -7.455 9.854 -1.128 1.00 94.56 78 VAL A CA 1
ATOM 624 C C . VAL A 1 78 ? -7.230 8.521 -1.826 1.00 94.56 78 VAL A C 1
ATOM 626 O O . VAL A 1 78 ? -7.130 7.486 -1.177 1.00 94.56 78 VAL A O 1
ATOM 629 N N . THR A 1 79 ? -7.128 8.545 -3.153 1.00 91.94 79 THR A N 1
ATOM 630 C CA . THR A 1 79 ? -7.076 7.338 -3.999 1.00 91.94 79 THR A CA 1
ATOM 631 C C . THR A 1 79 ? -5.738 6.594 -3.940 1.00 91.94 79 THR A C 1
ATOM 633 O O . THR A 1 79 ? -5.682 5.399 -4.213 1.00 91.94 79 THR A O 1
ATOM 636 N N . GLY A 1 80 ? -4.647 7.280 -3.596 1.00 92.81 80 GLY A N 1
ATOM 637 C CA . GLY A 1 80 ? -3.330 6.659 -3.474 1.00 92.81 80 GLY A CA 1
ATOM 638 C C . GLY A 1 80 ? -2.225 7.690 -3.305 1.00 92.81 80 GLY A C 1
ATOM 639 O O . GLY A 1 80 ? -2.000 8.472 -4.216 1.00 92.81 80 GLY A O 1
ATOM 640 N N . THR A 1 81 ? -1.502 7.699 -2.192 1.00 93.94 81 THR A N 1
ATOM 641 C CA . THR A 1 81 ? -0.318 8.557 -2.021 1.00 93.94 81 THR A CA 1
ATOM 642 C C . THR A 1 81 ? 0.782 7.842 -1.255 1.00 93.94 81 THR A C 1
ATOM 644 O O . THR A 1 81 ? 0.525 6.876 -0.534 1.00 93.94 81 THR A O 1
ATOM 647 N N . PHE A 1 82 ? 2.025 8.282 -1.433 1.00 94.12 82 PHE A N 1
ATOM 648 C CA . PHE A 1 82 ? 3.159 7.684 -0.747 1.00 94.12 82 PHE A CA 1
ATOM 649 C C . PHE A 1 82 ? 3.370 8.307 0.629 1.00 94.12 82 PHE A C 1
ATOM 651 O O . PHE A 1 82 ? 3.518 9.519 0.778 1.00 94.12 82 PHE A O 1
ATOM 658 N N . VAL A 1 83 ? 3.486 7.445 1.633 1.00 92.62 83 VAL A N 1
ATOM 659 C CA . VAL A 1 83 ? 3.886 7.810 2.994 1.00 92.62 83 VAL A CA 1
ATOM 660 C C . VAL A 1 83 ? 5.034 6.924 3.453 1.00 92.62 83 VAL A C 1
ATOM 662 O O . VAL A 1 83 ? 5.150 5.767 3.049 1.00 92.62 83 VAL A O 1
ATOM 665 N N . PHE A 1 84 ? 5.904 7.444 4.317 1.00 90.56 84 PHE A N 1
ATOM 666 C CA . PHE A 1 84 ? 6.934 6.614 4.939 1.00 90.56 84 PHE A CA 1
ATOM 667 C C . PHE A 1 84 ? 6.299 5.506 5.775 1.00 90.56 84 PHE A C 1
ATOM 669 O O . PHE A 1 84 ? 5.292 5.722 6.440 1.00 90.56 84 PHE A O 1
ATOM 676 N N . ARG A 1 85 ? 6.913 4.320 5.791 1.00 87.69 85 ARG A N 1
ATOM 677 C CA . ARG A 1 85 ? 6.363 3.142 6.486 1.00 87.69 85 ARG A CA 1
ATOM 678 C C . ARG A 1 85 ? 6.129 3.344 7.989 1.00 87.69 85 ARG A C 1
ATOM 680 O O . ARG A 1 85 ? 5.371 2.596 8.592 1.00 87.69 85 ARG A O 1
ATOM 687 N N . ASP A 1 86 ? 6.788 4.317 8.608 1.00 87.06 86 ASP A N 1
ATOM 688 C CA . ASP A 1 86 ? 6.634 4.625 10.028 1.00 87.06 86 ASP A CA 1
ATOM 689 C C . ASP A 1 86 ? 5.436 5.541 10.343 1.00 87.06 86 ASP A C 1
ATOM 691 O O . ASP A 1 86 ? 5.212 5.829 11.518 1.00 87.06 86 ASP A O 1
ATOM 695 N N . PHE A 1 87 ? 4.652 5.972 9.342 1.00 89.44 87 PHE A N 1
ATOM 696 C CA . PHE A 1 87 ? 3.575 6.952 9.524 1.00 89.44 87 PHE A CA 1
ATOM 697 C C . PHE A 1 87 ? 2.553 6.542 10.593 1.00 89.44 87 PHE A C 1
ATOM 699 O O . PHE A 1 87 ? 2.220 7.365 11.439 1.00 89.44 87 PHE A O 1
ATOM 706 N N . LEU A 1 88 ? 2.138 5.270 10.649 1.00 91.38 88 LEU A N 1
ATOM 707 C CA . LEU A 1 88 ? 1.206 4.794 11.681 1.00 91.38 88 LEU A CA 1
ATOM 708 C C . LEU A 1 88 ? 1.768 4.981 13.090 1.00 91.38 88 LEU A C 1
ATOM 710 O O . LEU A 1 88 ? 1.051 5.378 13.994 1.00 91.38 88 LEU A O 1
ATOM 714 N N . SER A 1 89 ? 3.077 4.789 13.273 1.00 89.81 89 SER A N 1
ATOM 715 C CA . SER A 1 89 ? 3.701 4.995 14.587 1.00 89.81 89 SER A CA 1
ATOM 716 C C . SER A 1 89 ? 3.733 6.470 14.996 1.00 89.81 89 SER A C 1
ATOM 718 O O . SER A 1 89 ? 3.806 6.761 16.185 1.00 89.81 89 SER A O 1
ATOM 720 N N . LYS A 1 90 ? 3.704 7.401 14.032 1.00 88.31 90 LYS A N 1
ATOM 721 C CA . LYS A 1 90 ? 3.671 8.849 14.297 1.00 88.31 90 LYS A CA 1
ATOM 722 C C . LYS A 1 90 ? 2.282 9.357 14.683 1.00 88.31 90 LYS A C 1
ATOM 724 O O . LYS A 1 90 ? 2.201 10.403 15.311 1.00 88.31 90 LYS A O 1
ATOM 729 N N . TYR A 1 91 ? 1.235 8.635 14.295 1.00 89.19 91 TYR A N 1
ATOM 730 C CA . TYR A 1 91 ? -0.162 9.033 14.478 1.00 89.19 91 TYR A CA 1
ATOM 731 C C . TYR A 1 91 ? -0.955 8.028 15.309 1.00 89.19 91 TYR A C 1
ATOM 733 O O . TYR A 1 91 ? -2.169 7.966 15.188 1.00 89.19 91 TYR A O 1
ATOM 741 N N . GLU A 1 92 ? -0.262 7.211 16.109 1.00 91.69 92 GLU A N 1
ATOM 742 C CA . GLU A 1 92 ? -0.889 6.206 16.983 1.00 91.69 92 GLU A CA 1
ATOM 743 C C . GLU A 1 92 ? -1.853 5.273 16.230 1.00 91.69 92 GLU A C 1
ATOM 745 O O . GLU A 1 92 ? -2.805 4.732 16.785 1.00 91.69 92 GLU A O 1
ATOM 750 N N . GLY A 1 93 ? -1.594 5.080 14.937 1.00 92.88 93 GLY A N 1
ATOM 751 C CA . GLY A 1 93 ? -2.435 4.286 14.070 1.00 92.88 93 GLY A CA 1
ATOM 752 C C . GLY A 1 93 ? -2.270 2.798 14.346 1.00 92.88 93 GLY A C 1
ATOM 753 O O . GLY A 1 93 ? -1.170 2.321 14.633 1.00 92.88 93 GLY A O 1
ATOM 754 N N . VAL A 1 94 ? -3.355 2.050 14.205 1.00 94.50 94 VAL A N 1
ATOM 755 C CA . VAL A 1 94 ? -3.419 0.609 14.475 1.00 94.50 94 VAL A CA 1
ATOM 756 C C . VAL A 1 94 ? -3.902 -0.148 13.245 1.00 94.50 94 VAL A C 1
ATOM 758 O O . VAL A 1 94 ? -4.595 0.409 12.397 1.00 94.50 94 VAL A O 1
ATOM 761 N N . ILE A 1 95 ? -3.521 -1.420 13.132 1.00 96.31 95 ILE A N 1
ATOM 762 C CA . ILE A 1 95 ? -4.068 -2.313 12.106 1.00 96.31 95 ILE A CA 1
ATOM 763 C C . ILE A 1 95 ? -5.356 -2.917 12.656 1.00 96.31 95 ILE A C 1
ATOM 765 O O . ILE A 1 95 ? -5.339 -3.502 13.735 1.00 96.31 95 ILE A O 1
ATOM 769 N N . VAL A 1 96 ? -6.451 -2.764 11.914 1.00 93.19 96 VAL A N 1
ATOM 770 C CA . VAL A 1 96 ? -7.807 -3.183 12.319 1.00 93.19 96 VAL A CA 1
ATOM 771 C C . VAL A 1 96 ? -8.374 -4.284 11.428 1.00 93.19 96 VAL A C 1
ATOM 773 O O . VAL A 1 96 ? -9.468 -4.781 11.662 1.00 93.19 96 VAL A O 1
ATOM 776 N N . GLY A 1 97 ? -7.644 -4.675 10.386 1.00 90.75 97 GLY A N 1
ATOM 777 C CA . GLY A 1 97 ? -8.058 -5.754 9.506 1.00 90.75 97 GLY A CA 1
ATOM 778 C C . GLY A 1 97 ? -7.176 -5.870 8.277 1.00 90.75 97 GLY A C 1
ATOM 779 O O . GLY A 1 97 ? -6.142 -5.209 8.153 1.00 90.75 97 GLY A O 1
ATOM 780 N N . LYS A 1 98 ? -7.609 -6.712 7.342 1.00 92.75 98 LYS A N 1
ATOM 781 C CA . LYS A 1 98 ? -6.921 -6.937 6.074 1.00 92.75 98 LYS A CA 1
ATOM 782 C C . LYS A 1 98 ? -7.934 -7.088 4.947 1.00 92.75 98 LYS A C 1
ATOM 784 O O . LYS A 1 98 ? -8.932 -7.785 5.095 1.00 92.75 98 LYS A O 1
ATOM 789 N N . ARG A 1 99 ? -7.673 -6.436 3.817 1.00 89.62 99 ARG A N 1
ATOM 790 C CA . ARG A 1 99 ? -8.470 -6.525 2.589 1.00 89.62 99 ARG A CA 1
ATOM 791 C C . ARG A 1 99 ? -7.541 -6.708 1.402 1.00 89.62 99 ARG A C 1
ATOM 793 O O . ARG A 1 99 ? -6.569 -5.969 1.260 1.00 89.62 99 ARG A O 1
ATOM 800 N N . GLU A 1 100 ? -7.859 -7.660 0.533 1.00 90.50 100 GLU A N 1
ATOM 801 C CA . GLU A 1 100 ? -7.076 -7.888 -0.680 1.00 90.50 100 GLU A CA 1
ATOM 802 C C . GLU A 1 100 ? -7.015 -6.631 -1.551 1.00 90.50 100 GLU A C 1
ATOM 804 O O . GLU A 1 100 ? -7.994 -5.896 -1.693 1.00 90.50 100 GLU A O 1
ATOM 809 N N . VAL A 1 101 ? -5.842 -6.381 -2.126 1.00 94.69 101 VAL A N 1
ATOM 810 C CA . VAL A 1 101 ? -5.627 -5.283 -3.067 1.00 94.69 101 VAL A CA 1
ATOM 811 C C . VAL A 1 101 ? -5.767 -5.844 -4.472 1.00 94.69 101 VAL A C 1
ATOM 813 O O . VAL A 1 101 ? -4.986 -6.710 -4.862 1.00 94.69 101 VAL A O 1
ATOM 816 N N . ASN A 1 102 ? -6.737 -5.337 -5.232 1.00 92.31 102 ASN A N 1
ATOM 817 C CA . ASN A 1 102 ? -6.854 -5.621 -6.656 1.00 92.31 102 ASN A CA 1
ATOM 818 C C . ASN A 1 102 ? -5.813 -4.783 -7.424 1.00 92.31 102 ASN A C 1
ATOM 820 O O . ASN A 1 102 ? -5.966 -3.562 -7.488 1.00 92.31 102 ASN A O 1
ATOM 824 N N . PRO A 1 103 ? -4.774 -5.385 -8.039 1.00 92.50 103 PRO A N 1
ATOM 825 C CA . PRO A 1 103 ? -3.725 -4.625 -8.720 1.00 92.50 103 PRO A CA 1
ATOM 826 C C . PRO A 1 103 ? -4.240 -3.784 -9.894 1.00 92.50 103 PRO A C 1
ATOM 828 O O . PRO A 1 103 ? -3.606 -2.797 -10.244 1.00 92.50 103 PRO A O 1
ATOM 831 N N . ILE A 1 104 ? -5.382 -4.151 -10.485 1.00 93.19 104 ILE A N 1
ATOM 832 C CA . ILE A 1 104 ? -5.985 -3.429 -11.616 1.00 93.19 104 ILE A CA 1
ATOM 833 C C . ILE A 1 104 ? -6.505 -2.047 -11.181 1.00 93.19 104 ILE A C 1
ATOM 835 O O . ILE A 1 104 ? -6.507 -1.103 -11.963 1.00 93.19 104 ILE A O 1
ATOM 839 N N . GLU A 1 105 ? -6.907 -1.907 -9.917 1.00 92.50 105 GLU A N 1
ATOM 840 C CA . GLU A 1 105 ? -7.468 -0.666 -9.364 1.00 92.50 105 GLU A CA 1
ATOM 841 C C . GLU A 1 105 ? -6.407 0.252 -8.743 1.00 92.50 105 GLU A C 1
ATOM 843 O O . GLU A 1 105 ? -6.707 1.376 -8.337 1.00 92.50 105 GLU A O 1
ATOM 848 N N . VAL A 1 106 ? -5.161 -0.216 -8.637 1.00 95.81 106 VAL A N 1
ATOM 849 C CA . VAL A 1 106 ? -4.082 0.542 -8.003 1.00 95.81 106 VAL A CA 1
ATOM 850 C C . VAL A 1 106 ? -3.622 1.659 -8.932 1.00 95.81 106 VAL A C 1
ATOM 852 O O . VAL A 1 106 ? -3.222 1.422 -10.069 1.00 95.81 106 VAL A O 1
ATOM 855 N N . SER A 1 107 ? -3.627 2.885 -8.411 1.00 93.88 107 SER A N 1
ATOM 856 C CA . SER A 1 107 ? -3.164 4.082 -9.110 1.00 93.88 107 SER A CA 1
ATOM 857 C C . SER A 1 107 ? -2.122 4.813 -8.268 1.00 93.88 107 SER A C 1
ATOM 859 O O . SER A 1 107 ? -2.371 5.180 -7.116 1.00 93.88 107 SER A O 1
ATOM 861 N N . PHE A 1 108 ? -0.949 5.036 -8.855 1.00 95.81 108 PHE A N 1
ATOM 862 C CA . PHE A 1 108 ? 0.140 5.786 -8.236 1.00 95.81 108 PHE A CA 1
ATOM 863 C C . PHE A 1 108 ? -0.035 7.296 -8.468 1.00 95.81 108 PHE A C 1
ATOM 865 O O . PHE A 1 108 ? -0.645 7.681 -9.468 1.00 95.81 108 PHE A O 1
ATOM 872 N N . PRO A 1 109 ? 0.510 8.159 -7.587 1.00 94.94 109 PRO A N 1
ATOM 873 C CA . PRO A 1 109 ? 0.665 9.579 -7.886 1.00 94.94 109 PRO A CA 1
ATOM 874 C C . PRO A 1 109 ? 1.352 9.802 -9.233 1.00 94.94 109 PRO A C 1
ATOM 876 O O . PRO A 1 109 ? 2.207 9.015 -9.649 1.00 94.94 109 PRO A O 1
ATOM 879 N N . GLU A 1 110 ? 0.962 10.874 -9.909 1.00 95.75 110 GLU A N 1
ATOM 880 C CA . GLU A 1 110 ? 1.542 11.287 -11.182 1.00 95.75 110 GLU A CA 1
ATOM 881 C C . GLU A 1 110 ? 2.399 12.529 -10.961 1.00 95.75 110 GLU A C 1
ATOM 883 O O . GLU A 1 110 ? 1.923 13.524 -10.422 1.00 95.75 110 GLU A O 1
ATOM 888 N N . VAL A 1 111 ? 3.658 12.513 -11.378 1.00 95.44 111 VAL A N 1
ATOM 889 C CA . VAL A 1 111 ? 4.560 13.654 -11.178 1.00 95.44 111 VAL A CA 1
ATOM 890 C C . VAL A 1 111 ? 5.384 13.931 -12.418 1.00 95.44 111 VAL A C 1
ATOM 892 O O . VAL A 1 111 ? 5.473 13.109 -13.332 1.00 95.44 111 VAL A O 1
ATOM 895 N N . LEU A 1 112 ? 6.022 15.097 -12.444 1.00 96.12 112 LEU A N 1
ATOM 896 C CA . LEU A 1 112 ? 7.046 15.386 -13.425 1.00 96.12 112 LEU A CA 1
ATOM 897 C C . LEU A 1 112 ? 8.423 15.055 -12.866 1.00 96.12 112 LEU A C 1
ATOM 899 O O . LEU A 1 112 ? 8.760 15.377 -11.726 1.00 96.12 112 LEU A O 1
ATOM 903 N N . SER A 1 113 ? 9.249 14.467 -13.719 1.00 93.81 113 SER A N 1
ATOM 904 C CA . SER A 1 113 ? 10.640 14.161 -13.422 1.00 93.81 113 SER A CA 1
ATOM 905 C C . SER A 1 113 ? 11.538 14.662 -14.545 1.00 93.81 113 SER A C 1
ATOM 907 O O . SER A 1 113 ? 11.106 14.816 -15.688 1.00 93.81 113 SER A O 1
ATOM 909 N N . ARG A 1 114 ? 12.801 14.946 -14.228 1.00 91.12 114 ARG A N 1
ATOM 910 C CA . ARG A 1 114 ? 13.776 15.456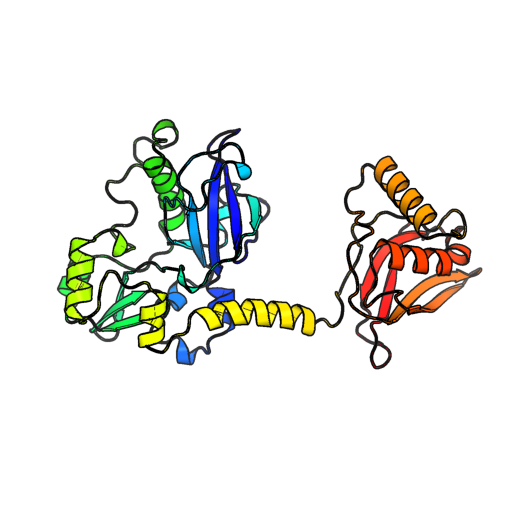 -15.194 1.00 91.12 114 ARG A CA 1
ATOM 911 C C . ARG A 1 114 ? 15.035 14.606 -15.172 1.00 91.12 114 ARG A C 1
ATOM 913 O O . ARG A 1 114 ? 15.684 14.486 -14.137 1.00 91.12 114 ARG A O 1
ATOM 920 N N . TYR A 1 115 ? 15.428 14.107 -16.339 1.00 89.12 115 TYR A N 1
ATOM 921 C CA . TYR A 1 115 ? 16.630 13.298 -16.516 1.00 89.12 115 TYR A CA 1
ATOM 922 C C . TYR A 1 115 ? 17.310 13.630 -17.849 1.00 89.12 115 TYR A C 1
ATOM 924 O O . TYR A 1 115 ? 16.649 13.708 -18.883 1.00 89.12 115 TYR A O 1
ATOM 932 N N . ASN A 1 116 ? 18.629 13.859 -17.832 1.00 86.56 116 ASN A N 1
ATOM 933 C CA . ASN A 1 116 ? 19.425 14.246 -19.010 1.00 86.56 116 ASN A CA 1
ATOM 934 C C . ASN A 1 116 ? 18.770 15.346 -19.869 1.00 86.56 116 ASN A C 1
ATOM 936 O O . ASN A 1 116 ? 18.637 15.216 -21.079 1.00 86.56 116 ASN A O 1
ATOM 940 N N . MET A 1 117 ? 18.350 16.438 -19.219 1.00 87.62 117 MET A N 1
ATOM 941 C CA . MET A 1 117 ? 17.651 17.593 -19.811 1.00 87.62 117 MET A CA 1
ATOM 942 C C . MET A 1 117 ? 16.235 17.340 -20.347 1.00 87.62 117 MET A C 1
ATOM 944 O O . MET A 1 117 ? 15.521 18.323 -20.530 1.00 87.62 117 MET A O 1
ATOM 948 N N . ASN A 1 118 ? 15.812 16.089 -20.507 1.00 92.69 118 ASN A N 1
ATOM 949 C CA . ASN A 1 118 ? 14.452 15.727 -20.888 1.00 92.69 118 ASN A CA 1
ATOM 950 C C . ASN A 1 118 ? 13.529 15.714 -19.668 1.00 92.69 118 ASN A C 1
ATOM 952 O O . ASN A 1 118 ? 13.975 15.492 -18.537 1.00 92.69 118 ASN A O 1
ATOM 956 N N . VAL A 1 119 ? 12.243 15.938 -19.916 1.00 95.44 119 VAL A N 1
ATOM 957 C CA . VAL A 1 119 ? 11.192 15.910 -18.900 1.00 95.44 119 VAL A CA 1
ATOM 958 C C . VAL A 1 119 ? 10.289 14.713 -19.161 1.00 95.44 119 VAL A C 1
ATOM 960 O O . VAL A 1 119 ? 10.021 14.370 -20.313 1.00 95.44 119 VAL A O 1
ATOM 963 N N . TYR A 1 120 ? 9.839 14.078 -18.087 1.00 95.88 120 TYR A N 1
ATOM 964 C CA . TYR A 1 120 ? 9.050 12.860 -18.125 1.00 95.88 120 TYR A CA 1
ATOM 965 C C . TYR A 1 120 ? 7.821 13.000 -17.234 1.00 95.88 120 TYR A C 1
ATOM 967 O O . TYR A 1 120 ? 7.907 13.574 -16.147 1.00 95.88 120 TYR A O 1
ATOM 975 N N . LEU A 1 121 ? 6.703 12.435 -17.682 1.00 96.50 121 LEU A N 1
ATOM 976 C CA . LEU A 1 121 ? 5.602 12.048 -16.812 1.00 96.50 121 LEU A CA 1
ATOM 977 C C . LEU A 1 121 ? 5.988 10.732 -16.135 1.00 96.50 121 LEU A C 1
ATOM 979 O O . LEU A 1 121 ? 6.233 9.732 -16.812 1.00 96.50 121 LEU A O 1
ATOM 983 N N . ALA A 1 122 ? 6.043 10.740 -14.810 1.00 95.50 122 ALA A N 1
ATOM 984 C CA . ALA A 1 122 ? 6.383 9.579 -14.009 1.00 95.50 122 ALA A CA 1
ATOM 985 C C . ALA A 1 122 ? 5.185 9.149 -13.155 1.00 95.50 122 ALA A C 1
ATOM 987 O O . ALA A 1 122 ? 4.523 9.980 -12.531 1.00 95.50 122 ALA A O 1
ATOM 988 N N . SER A 1 123 ? 4.897 7.850 -13.136 1.00 95.19 123 SER A N 1
ATOM 989 C CA . SER A 1 123 ? 3.874 7.253 -12.275 1.00 95.19 123 SER A CA 1
ATOM 990 C C . SER A 1 123 ? 4.167 5.767 -12.120 1.00 95.19 123 SER A C 1
ATOM 992 O O . SER A 1 123 ? 4.241 5.050 -13.114 1.00 95.19 123 SER A O 1
ATOM 994 N N . GLY A 1 124 ? 4.379 5.290 -10.892 1.00 94.31 124 GLY A N 1
ATOM 995 C CA . GLY A 1 124 ? 4.795 3.905 -10.665 1.00 94.31 124 GLY A CA 1
ATOM 996 C C . GLY A 1 124 ? 6.042 3.544 -11.487 1.00 94.31 124 GLY A C 1
ATOM 997 O O . GLY A 1 124 ? 7.098 4.152 -11.316 1.00 94.31 124 GLY A O 1
ATOM 998 N N . GLU A 1 125 ? 5.910 2.561 -12.378 1.00 93.75 125 GLU A N 1
ATOM 999 C CA . GLU A 1 125 ? 6.977 2.130 -13.298 1.00 93.75 125 GLU A CA 1
ATOM 1000 C C . GLU A 1 125 ? 7.000 2.898 -14.626 1.00 93.75 125 GLU A C 1
ATOM 1002 O O . GLU A 1 125 ? 7.966 2.796 -15.378 1.00 93.75 125 GLU A O 1
ATOM 1007 N N . LEU A 1 126 ? 5.958 3.678 -14.923 1.00 93.75 126 LEU A N 1
ATOM 1008 C CA . LEU A 1 126 ? 5.902 4.498 -16.125 1.00 93.75 126 LEU A CA 1
ATOM 1009 C C . LEU A 1 126 ? 6.831 5.704 -15.992 1.00 93.75 126 LEU A C 1
ATOM 1011 O O . LEU A 1 126 ? 6.831 6.408 -14.979 1.00 93.75 126 LEU A O 1
ATOM 1015 N N . TYR A 1 127 ? 7.582 5.956 -17.060 1.00 93.38 127 TYR A N 1
ATOM 1016 C CA . TYR A 1 127 ? 8.495 7.087 -17.183 1.00 93.38 127 TYR A CA 1
ATOM 1017 C C . TYR A 1 127 ? 8.501 7.569 -18.636 1.00 93.38 127 TYR A C 1
ATOM 1019 O O . TYR A 1 127 ? 9.323 7.163 -19.460 1.00 93.38 127 TYR A O 1
ATOM 1027 N N . LEU A 1 128 ? 7.498 8.374 -18.983 1.00 94.19 128 LEU A N 1
ATOM 1028 C CA . LEU A 1 128 ? 7.162 8.702 -20.366 1.00 94.19 128 LEU A CA 1
ATOM 1029 C C . LEU A 1 128 ? 7.695 10.086 -20.736 1.00 94.19 128 LEU A C 1
ATOM 1031 O O . LEU A 1 128 ? 7.362 11.050 -20.048 1.00 94.19 128 LEU A O 1
ATOM 1035 N N . PRO A 1 129 ? 8.504 10.223 -21.800 1.00 94.94 129 PRO A N 1
ATOM 1036 C CA . PRO A 1 129 ? 9.033 11.519 -22.204 1.00 94.94 129 PRO A CA 1
ATOM 1037 C C . PRO A 1 129 ? 7.895 12.433 -22.657 1.00 94.94 129 PRO A C 1
ATOM 1039 O O . PRO A 1 129 ? 7.062 12.035 -23.469 1.00 94.94 129 PRO A O 1
ATOM 1042 N N . ILE A 1 130 ? 7.889 13.669 -22.162 1.00 96.31 130 ILE A N 1
ATOM 1043 C CA . ILE A 1 130 ? 6.910 14.693 -22.535 1.00 96.31 130 ILE A CA 1
ATOM 1044 C C . ILE A 1 130 ? 7.616 15.846 -23.268 1.00 96.31 130 ILE A C 1
ATOM 1046 O O . ILE A 1 130 ? 8.746 16.200 -22.916 1.00 96.31 130 ILE A O 1
ATOM 1050 N N . PRO A 1 131 ? 6.991 16.455 -24.291 1.00 95.88 131 PRO A N 1
ATOM 1051 C CA . PRO A 1 131 ? 7.620 17.468 -25.135 1.00 95.88 131 PRO A CA 1
ATOM 1052 C C . PRO A 1 131 ? 7.583 18.866 -24.492 1.00 95.88 131 PRO A C 1
ATOM 1054 O O . PRO A 1 131 ? 7.102 19.824 -25.097 1.00 95.88 131 PRO A O 1
ATOM 1057 N N . ILE A 1 132 ? 8.087 18.993 -23.261 1.00 95.06 132 ILE A N 1
ATOM 1058 C CA . ILE A 1 132 ? 8.230 20.281 -22.567 1.00 95.06 132 ILE A CA 1
ATOM 1059 C C . ILE A 1 132 ? 9.684 20.533 -22.172 1.00 95.06 132 ILE A C 1
ATOM 1061 O O . ILE A 1 132 ? 10.464 19.602 -21.965 1.00 95.06 132 ILE A O 1
ATOM 1065 N N . ASP A 1 133 ? 10.054 21.806 -22.060 1.00 94.25 133 ASP A N 1
ATOM 1066 C CA . ASP A 1 133 ? 11.393 22.205 -21.641 1.00 94.25 133 ASP A CA 1
ATOM 1067 C C . ASP A 1 133 ? 11.532 22.315 -20.109 1.00 94.25 133 ASP A C 1
ATOM 1069 O O . ASP A 1 133 ? 10.587 22.166 -19.328 1.00 94.25 133 ASP A O 1
ATOM 1073 N N . GLY A 1 134 ? 12.765 22.574 -19.667 1.00 93.69 134 GLY A N 1
ATOM 1074 C CA . GLY A 1 134 ? 13.090 22.713 -18.250 1.00 93.69 134 GLY A CA 1
ATOM 1075 C C . GLY A 1 134 ? 12.515 23.966 -17.578 1.00 93.69 134 GLY A C 1
ATOM 1076 O O . GLY A 1 134 ? 12.479 24.009 -16.347 1.00 93.69 134 GLY A O 1
ATOM 1077 N N . ASP A 1 135 ? 12.090 24.977 -18.336 1.00 95.50 135 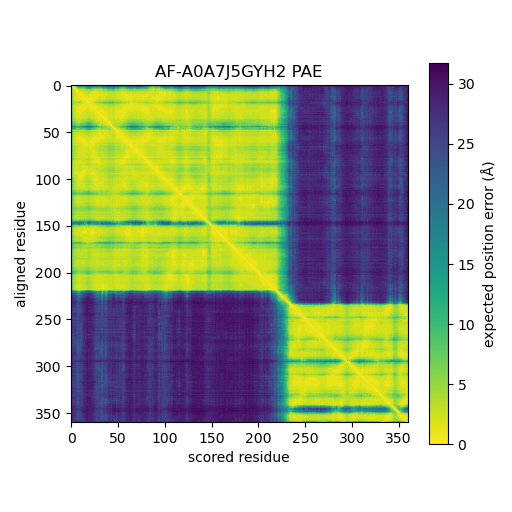ASP A N 1
ATOM 1078 C CA . ASP A 1 135 ? 11.457 26.177 -17.784 1.00 95.50 135 ASP A CA 1
ATOM 1079 C C . ASP A 1 135 ? 9.990 25.884 -17.489 1.00 95.50 135 ASP A C 1
ATOM 1081 O O . ASP A 1 135 ? 9.546 26.090 -16.357 1.00 95.50 135 ASP A O 1
ATOM 1085 N N . LYS A 1 136 ? 9.282 25.265 -18.440 1.00 95.69 136 LYS A N 1
ATOM 1086 C CA . LYS A 1 136 ? 7.899 24.829 -18.243 1.00 95.69 136 LYS A CA 1
ATOM 1087 C C . LYS A 1 136 ? 7.775 23.768 -17.151 1.00 95.69 136 LYS A C 1
ATOM 1089 O O . LYS A 1 136 ? 6.862 23.843 -16.337 1.00 95.69 136 LYS A O 1
ATOM 1094 N N . TYR A 1 137 ? 8.717 22.825 -17.068 1.00 95.75 137 TYR A N 1
ATOM 1095 C CA . TYR A 1 137 ? 8.811 21.871 -15.952 1.00 95.75 137 TYR A CA 1
ATOM 1096 C C . TYR A 1 137 ? 8.846 22.575 -14.588 1.00 95.75 137 TYR A C 1
ATOM 1098 O O . TYR A 1 137 ? 8.118 22.194 -13.670 1.00 95.75 137 TYR A O 1
ATOM 1106 N N . ARG A 1 138 ? 9.667 23.630 -14.470 1.00 95.44 138 ARG A N 1
ATOM 1107 C CA . ARG A 1 138 ? 9.807 24.406 -13.231 1.00 95.44 138 ARG A CA 1
ATOM 1108 C C . ARG A 1 138 ? 8.568 25.225 -12.900 1.00 95.44 138 ARG A C 1
ATOM 1110 O O . ARG A 1 138 ? 8.224 25.327 -11.728 1.00 95.44 138 ARG A O 1
ATOM 1117 N N . GLU A 1 139 ? 7.926 25.785 -13.919 1.00 96.31 139 GLU A N 1
ATOM 1118 C CA . GLU A 1 139 ? 6.664 26.517 -13.798 1.00 96.31 139 GLU A CA 1
ATOM 1119 C C . GLU A 1 139 ? 5.521 25.603 -13.334 1.00 96.31 139 GLU A C 1
ATOM 1121 O O . GLU A 1 139 ? 4.729 25.996 -12.483 1.00 96.31 139 GLU A O 1
ATOM 1126 N N . ILE A 1 140 ? 5.447 24.374 -13.863 1.00 96.50 140 ILE A N 1
ATOM 1127 C CA . ILE A 1 140 ? 4.421 23.402 -13.473 1.00 96.50 140 ILE A CA 1
ATOM 1128 C C . ILE A 1 140 ? 4.577 23.004 -12.003 1.00 96.50 140 ILE A C 1
ATOM 1130 O O . ILE A 1 140 ? 3.585 23.005 -11.276 1.00 96.50 140 ILE A O 1
ATOM 1134 N N . GLY A 1 141 ? 5.794 22.682 -11.559 1.00 95.00 141 GLY A N 1
ATOM 1135 C CA . GLY A 1 141 ? 6.073 22.527 -10.131 1.00 95.00 141 GLY A CA 1
ATOM 1136 C C . GLY A 1 141 ? 5.454 21.296 -9.458 1.00 95.00 141 GLY A C 1
ATOM 1137 O O . GLY A 1 141 ? 5.185 21.355 -8.262 1.00 95.00 141 GLY A O 1
ATOM 1138 N N . VAL A 1 142 ? 5.203 20.208 -10.198 1.00 95.31 142 VAL A N 1
ATOM 1139 C CA . VAL A 1 142 ? 4.642 18.956 -9.655 1.00 95.31 142 VAL A CA 1
ATOM 1140 C C . VAL A 1 142 ? 5.730 17.886 -9.604 1.00 95.31 142 VAL A C 1
ATOM 1142 O O . VAL A 1 142 ? 6.124 17.371 -10.649 1.00 95.31 142 VAL A O 1
ATOM 1145 N N . TYR A 1 143 ? 6.224 17.550 -8.412 1.00 92.94 143 TYR A N 1
ATOM 1146 C CA . TYR A 1 143 ? 7.398 16.686 -8.232 1.00 92.94 143 TYR A CA 1
ATOM 1147 C C . TYR A 1 143 ? 7.153 15.555 -7.235 1.00 92.94 143 TYR A C 1
ATOM 1149 O O . TYR A 1 143 ? 6.377 15.696 -6.290 1.00 92.94 143 TYR A O 1
ATOM 1157 N N . ALA A 1 144 ? 7.905 14.462 -7.386 1.00 90.00 144 ALA A N 1
ATOM 1158 C CA . ALA A 1 144 ? 7.949 13.397 -6.392 1.00 90.00 144 ALA A CA 1
ATOM 1159 C C . ALA A 1 144 ? 8.333 13.956 -5.013 1.00 90.00 144 ALA A C 1
ATOM 1161 O O . ALA A 1 144 ? 9.358 14.623 -4.847 1.00 90.00 144 ALA A O 1
ATOM 1162 N N . SER A 1 145 ? 7.516 13.671 -4.001 1.00 83.38 145 SER A N 1
ATOM 1163 C CA . SER A 1 145 ? 7.798 14.063 -2.625 1.00 83.38 145 SER A CA 1
ATOM 1164 C C . SER A 1 145 ? 7.192 13.077 -1.641 1.00 83.38 145 SER A C 1
ATOM 1166 O O . SER A 1 145 ? 6.037 12.684 -1.751 1.00 83.38 145 SER A O 1
ATOM 1168 N N . SER A 1 146 ? 7.987 12.699 -0.645 1.00 67.94 146 SER A N 1
ATOM 1169 C CA . SER A 1 146 ? 7.563 11.903 0.512 1.00 67.94 146 SER A CA 1
ATOM 1170 C C . SER A 1 146 ? 7.475 12.742 1.797 1.00 67.94 146 SER A C 1
ATOM 1172 O O . SER A 1 146 ? 7.019 12.252 2.829 1.00 67.94 146 SER A O 1
ATOM 1174 N N . GLY A 1 147 ? 7.909 14.011 1.748 1.00 56.19 147 GLY A N 1
ATOM 1175 C CA . GLY A 1 147 ? 8.156 14.856 2.923 1.00 56.19 147 GLY A CA 1
ATOM 1176 C C . GLY A 1 147 ? 6.931 15.567 3.506 1.00 56.19 147 GLY A C 1
ATOM 1177 O O . GLY A 1 147 ? 6.919 15.848 4.700 1.00 56.19 147 GLY A O 1
ATOM 1178 N N . TYR A 1 148 ? 5.895 15.814 2.699 1.00 53.44 148 TYR A N 1
ATOM 1179 C CA . TYR A 1 148 ? 4.663 16.509 3.123 1.00 53.44 148 TYR A CA 1
ATOM 1180 C C . TYR A 1 148 ? 3.471 15.558 3.340 1.00 53.44 148 TYR A C 1
ATOM 1182 O O . TYR A 1 148 ? 2.413 15.971 3.808 1.00 53.44 148 TYR A O 1
ATOM 1190 N N . GLY A 1 149 ? 3.645 14.272 3.014 1.00 60.50 149 GLY A N 1
ATOM 1191 C CA . GLY A 1 149 ? 2.539 13.354 2.751 1.00 60.50 149 GLY A C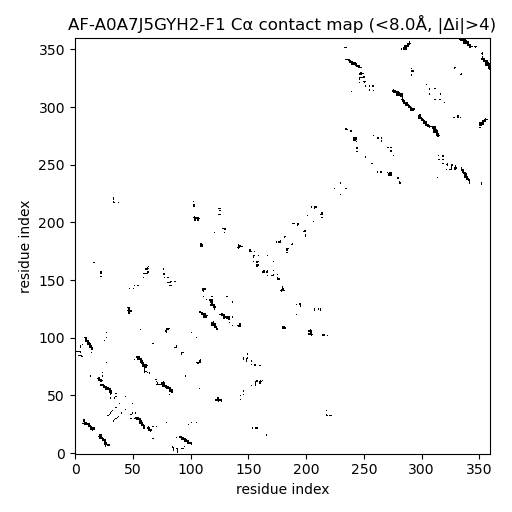A 1
ATOM 1192 C C . GLY A 1 149 ? 1.670 13.018 3.957 1.00 60.50 149 GLY A C 1
ATOM 1193 O O . GLY A 1 149 ? 0.461 12.988 3.819 1.00 60.50 149 GLY A O 1
ATOM 1194 N N . TYR A 1 150 ? 2.234 12.787 5.146 1.00 74.69 150 TYR A N 1
ATOM 1195 C CA . TYR A 1 150 ? 1.438 12.243 6.256 1.00 74.69 150 TYR A CA 1
ATOM 1196 C C . TYR A 1 150 ? 0.495 13.261 6.911 1.00 74.69 150 TYR A C 1
ATOM 1198 O O . TYR A 1 150 ? -0.637 12.910 7.227 1.00 74.69 150 TYR A O 1
ATOM 1206 N N . TYR A 1 151 ? 0.920 14.517 7.078 1.00 83.38 151 TYR A N 1
ATOM 1207 C CA . TYR A 1 151 ? 0.041 15.554 7.626 1.00 83.38 151 TYR A CA 1
ATOM 1208 C C . TYR A 1 151 ? -1.054 15.922 6.622 1.00 83.38 151 TYR A C 1
ATOM 1210 O O . TYR A 1 151 ? -2.232 15.896 6.970 1.00 83.38 151 TYR A O 1
ATOM 1218 N N . ASN A 1 152 ? -0.677 16.161 5.361 1.00 88.56 152 ASN A N 1
ATOM 1219 C CA . ASN A 1 152 ? -1.635 16.479 4.305 1.00 88.56 152 ASN A CA 1
ATOM 1220 C C . ASN A 1 152 ? -2.609 15.325 4.056 1.00 88.56 152 ASN A C 1
ATOM 1222 O O . ASN A 1 152 ? -3.778 15.584 3.823 1.00 88.56 152 ASN A O 1
ATOM 1226 N N . LEU A 1 153 ? -2.171 14.064 4.161 1.00 91.88 153 LEU A N 1
ATOM 1227 C CA . LEU A 1 153 ? -3.049 12.896 4.052 1.00 91.88 153 LEU A CA 1
ATOM 1228 C C . LEU A 1 153 ? -4.187 12.941 5.075 1.00 91.88 153 LEU A C 1
ATOM 1230 O O . LEU A 1 153 ? -5.342 12.732 4.715 1.00 91.88 153 LEU A O 1
ATOM 1234 N N . ILE A 1 154 ? -3.862 13.225 6.338 1.00 93.81 154 ILE A N 1
ATOM 1235 C CA . ILE A 1 154 ? -4.839 13.266 7.432 1.00 93.81 154 ILE A CA 1
ATOM 1236 C C . ILE A 1 154 ? -5.758 14.473 7.272 1.00 93.81 154 ILE A C 1
ATOM 1238 O O . ILE A 1 154 ? -6.975 14.312 7.291 1.00 93.81 154 ILE A O 1
ATOM 1242 N N . VAL A 1 155 ? -5.191 15.664 7.056 1.00 94.69 155 VAL A N 1
ATOM 1243 C CA . VAL A 1 155 ? -5.982 16.893 6.918 1.00 94.69 155 VAL A CA 1
ATOM 1244 C C . VAL A 1 155 ? -6.887 16.837 5.687 1.00 94.69 155 VAL A C 1
ATOM 1246 O O . VAL A 1 155 ? -8.063 17.155 5.806 1.00 94.69 155 VAL A O 1
ATOM 1249 N N . ALA A 1 156 ? -6.388 16.367 4.539 1.00 95.00 156 ALA A N 1
ATOM 1250 C CA . ALA A 1 156 ? -7.204 16.182 3.339 1.00 95.00 156 ALA A CA 1
ATOM 1251 C C . ALA A 1 156 ? -8.340 15.185 3.582 1.00 95.00 156 ALA A C 1
ATOM 1253 O O . ALA A 1 156 ? -9.471 15.427 3.176 1.00 95.00 156 ALA A O 1
ATOM 1254 N N . THR A 1 157 ? -8.061 14.076 4.279 1.00 96.88 157 THR A N 1
ATOM 1255 C CA . THR A 1 157 ? -9.095 13.086 4.611 1.00 96.88 157 THR A CA 1
ATOM 1256 C C . THR A 1 157 ? -10.188 13.704 5.479 1.00 96.88 157 THR A C 1
ATOM 1258 O O . THR A 1 157 ? -11.365 13.498 5.197 1.00 96.88 157 THR A O 1
ATOM 1261 N N . LEU A 1 158 ? -9.822 14.490 6.495 1.00 97.44 158 LEU A N 1
ATOM 1262 C CA . LEU A 1 158 ? -10.776 15.187 7.361 1.00 97.44 158 LEU A CA 1
ATOM 1263 C C . LEU A 1 158 ? -11.598 16.236 6.601 1.00 97.44 158 LEU A C 1
ATOM 1265 O O . LEU A 1 158 ? -12.820 16.251 6.740 1.00 97.44 158 LEU A O 1
ATOM 1269 N N . ASP A 1 159 ? -10.950 17.059 5.770 1.00 97.06 159 ASP A N 1
ATOM 1270 C CA . ASP A 1 159 ? -11.611 18.122 4.998 1.00 97.06 159 ASP A CA 1
ATOM 1271 C C . ASP A 1 159 ? -12.607 17.532 3.998 1.00 97.06 159 ASP A C 1
ATOM 1273 O O . ASP A 1 159 ? -13.790 17.865 4.005 1.00 97.06 159 ASP A O 1
ATOM 1277 N N . PHE A 1 160 ? -12.175 16.544 3.210 1.00 96.62 160 PHE A N 1
ATOM 1278 C CA . PHE A 1 160 ? -13.060 15.860 2.265 1.00 96.62 160 PHE A CA 1
ATOM 1279 C C . PHE A 1 160 ? -14.208 15.126 2.966 1.00 96.62 160 PHE A C 1
ATOM 1281 O O . PHE A 1 160 ? -15.290 14.996 2.396 1.00 96.62 160 PHE A O 1
ATOM 1288 N N . SER A 1 161 ? -14.004 14.698 4.214 1.00 97.25 161 SER A N 1
ATOM 1289 C CA . SER A 1 161 ? -15.045 14.095 5.055 1.00 97.25 161 SER A CA 1
ATOM 1290 C C . SER A 1 161 ? -15.960 15.122 5.738 1.00 97.25 161 SER A C 1
ATOM 1292 O O . SER A 1 161 ? -16.864 14.727 6.473 1.00 97.25 161 SER A O 1
ATOM 1294 N N . GLY A 1 162 ? -15.746 16.424 5.522 1.00 96.31 162 GLY A N 1
ATOM 1295 C CA . GLY A 1 162 ? -16.542 17.506 6.103 1.00 96.31 162 GLY A CA 1
ATOM 1296 C C . GLY A 1 162 ? -16.330 17.706 7.606 1.00 96.31 162 GLY A C 1
ATOM 1297 O O . GLY A 1 162 ? -17.217 18.228 8.279 1.00 96.31 162 GLY A O 1
ATOM 1298 N N . ARG A 1 163 ? -15.184 17.272 8.147 1.00 95.81 163 ARG A N 1
ATOM 1299 C CA . ARG A 1 163 ? -14.840 17.346 9.577 1.00 95.81 163 ARG A CA 1
ATOM 1300 C C . ARG A 1 163 ? -13.859 18.472 9.877 1.00 95.81 163 ARG A C 1
ATOM 1302 O O . ARG A 1 163 ? -12.814 18.271 10.491 1.00 95.81 163 ARG A O 1
ATOM 1309 N N . ASP A 1 164 ? -14.233 19.675 9.451 1.00 93.94 164 ASP A N 1
ATOM 1310 C CA . ASP A 1 164 ? -13.477 20.913 9.685 1.00 93.94 164 ASP A CA 1
ATOM 1311 C C . ASP A 1 164 ? -13.251 21.202 11.174 1.00 93.94 164 ASP A C 1
ATOM 1313 O O . ASP A 1 164 ? -12.259 21.825 11.539 1.00 93.94 164 ASP A O 1
ATOM 1317 N N . ASP A 1 165 ? -14.137 20.705 12.042 1.00 94.94 165 ASP A N 1
ATOM 1318 C CA . ASP A 1 165 ? -14.022 20.785 13.500 1.00 94.94 165 ASP A CA 1
ATOM 1319 C C . ASP A 1 165 ? -12.775 20.076 14.055 1.00 94.94 165 ASP A C 1
ATOM 1321 O O . ASP A 1 165 ? -12.301 20.426 15.135 1.00 94.94 165 ASP A O 1
ATOM 1325 N N . LEU A 1 166 ? -12.228 19.110 13.311 1.00 94.12 166 LEU A N 1
ATOM 1326 C CA . LEU A 1 166 ? -11.026 18.356 13.670 1.00 94.12 166 LEU A CA 1
ATOM 1327 C C . LEU A 1 166 ? -9.753 18.908 13.008 1.00 94.12 166 LEU A C 1
ATOM 1329 O O . LEU A 1 166 ? -8.664 18.359 13.197 1.00 94.12 166 LEU A O 1
ATOM 1333 N N . ILE A 1 167 ? -9.864 19.986 12.228 1.00 93.38 167 ILE A N 1
ATOM 1334 C CA . ILE A 1 167 ? -8.756 20.576 11.476 1.00 93.38 167 ILE A CA 1
ATOM 1335 C C . ILE A 1 167 ? -8.293 21.862 12.163 1.00 93.38 167 ILE A C 1
ATOM 1337 O O . ILE A 1 167 ? -9.087 22.690 12.601 1.00 93.38 167 ILE A O 1
ATOM 1341 N N . LYS A 1 168 ? -6.973 22.058 12.252 1.00 90.06 168 LYS A N 1
ATOM 1342 C CA . LYS A 1 168 ? -6.412 23.326 12.739 1.00 90.06 168 LYS A CA 1
ATOM 1343 C C . LYS A 1 168 ? -6.696 24.449 11.739 1.00 90.06 168 LYS A C 1
ATOM 1345 O O . LYS A 1 168 ? -6.603 24.233 10.535 1.00 90.06 168 LYS A O 1
ATOM 1350 N N . GLU A 1 169 ? -6.980 25.648 12.240 1.00 82.69 169 GLU A N 1
ATOM 1351 C CA . GLU A 1 169 ? -7.413 26.808 11.440 1.00 82.69 169 GLU A CA 1
ATOM 1352 C C . GLU A 1 169 ? -6.474 27.143 10.261 1.00 82.69 169 GLU A C 1
ATOM 1354 O O . GLU A 1 169 ? -6.931 27.549 9.199 1.00 82.69 169 GLU A O 1
ATOM 1359 N N . ASP A 1 170 ? -5.169 26.909 10.412 1.00 87.31 170 ASP A N 1
ATOM 1360 C CA . ASP A 1 170 ? -4.125 27.185 9.418 1.00 87.31 170 ASP A CA 1
ATOM 1361 C C . ASP A 1 170 ? -3.719 25.967 8.567 1.00 87.31 170 ASP A C 1
ATOM 1363 O O . ASP A 1 170 ? -2.797 26.050 7.757 1.00 87.31 170 ASP A O 1
ATOM 1367 N N . ALA A 1 171 ? -4.381 24.824 8.752 1.00 89.81 171 ALA A N 1
ATOM 1368 C CA . ALA A 1 171 ? -4.017 23.571 8.098 1.00 89.81 171 ALA A CA 1
ATOM 1369 C C . ALA A 1 171 ? -4.774 23.306 6.793 1.00 89.81 171 ALA A C 1
ATOM 1371 O O . ALA A 1 171 ? -4.339 22.459 6.008 1.00 89.81 171 ALA A O 1
ATOM 1372 N N . LYS A 1 172 ? -5.907 23.982 6.564 1.00 90.81 172 LYS A N 1
ATOM 1373 C CA . LYS A 1 172 ? -6.683 23.809 5.333 1.00 90.81 172 LYS A CA 1
ATOM 1374 C C . LYS A 1 172 ? -5.943 24.401 4.139 1.00 90.81 172 LYS A C 1
ATOM 1376 O O . LYS A 1 172 ? -5.332 25.463 4.228 1.00 90.81 172 LYS A O 1
ATOM 1381 N N . MET A 1 173 ? -6.015 23.693 3.020 1.00 90.38 173 MET A N 1
ATOM 1382 C CA . MET A 1 173 ? -5.395 24.085 1.761 1.00 90.38 173 MET A CA 1
ATOM 1383 C C . MET A 1 173 ? -6.426 23.937 0.651 1.00 90.38 173 MET A C 1
ATOM 1385 O O . MET A 1 173 ? -7.189 22.977 0.659 1.00 90.38 173 MET A O 1
ATOM 1389 N N . ASP A 1 174 ? -6.397 24.829 -0.337 1.00 89.56 174 ASP A N 1
ATOM 1390 C CA . ASP A 1 174 ? -7.279 24.724 -1.508 1.00 89.56 174 ASP A CA 1
ATOM 1391 C C . ASP A 1 174 ? -7.026 23.423 -2.290 1.00 89.56 174 ASP A C 1
ATOM 1393 O O . ASP A 1 174 ? -7.941 22.839 -2.870 1.00 89.56 174 ASP A O 1
ATOM 1397 N N . ASN A 1 175 ? -5.773 22.953 -2.294 1.00 90.62 175 ASN A N 1
ATOM 1398 C CA . ASN A 1 175 ? -5.380 21.693 -2.906 1.00 90.62 175 ASN A CA 1
ATOM 1399 C C . ASN A 1 175 ? -4.172 21.065 -2.187 1.00 90.62 175 ASN A C 1
ATOM 1401 O O . ASN A 1 175 ? -3.025 21.481 -2.345 1.00 90.62 175 ASN A O 1
ATOM 1405 N N . TYR A 1 176 ? -4.431 20.009 -1.417 1.00 92.00 176 TYR A N 1
ATOM 1406 C CA . TYR A 1 176 ? -3.435 19.326 -0.581 1.00 92.00 176 TYR A CA 1
ATOM 1407 C C . TYR A 1 176 ? -2.310 18.620 -1.350 1.00 92.00 176 TYR A C 1
ATOM 1409 O O . TYR A 1 176 ? -1.259 18.331 -0.764 1.00 92.00 176 TYR A O 1
ATOM 1417 N N . PHE A 1 177 ? -2.530 18.323 -2.635 1.00 92.19 177 PHE A N 1
ATOM 1418 C CA . PHE A 1 177 ? -1.632 17.512 -3.460 1.00 92.19 177 PHE A CA 1
ATOM 1419 C C . PHE A 1 177 ? -1.126 18.248 -4.713 1.00 92.19 177 PHE A C 1
ATOM 1421 O O . PHE A 1 177 ? -0.431 17.638 -5.525 1.00 92.19 177 PHE A O 1
ATOM 1428 N N . GLU A 1 178 ? -1.400 19.553 -4.847 1.00 92.06 178 GLU A N 1
ATOM 1429 C CA . GLU A 1 178 ? -1.143 20.354 -6.060 1.00 92.06 178 GLU A CA 1
ATOM 1430 C C . GLU A 1 178 ? 0.273 20.198 -6.627 1.00 92.06 178 GLU A C 1
ATOM 1432 O O . GLU A 1 178 ? 0.462 20.121 -7.839 1.00 92.06 178 GLU A O 1
ATOM 1437 N N . HIS A 1 179 ? 1.272 20.144 -5.746 1.00 92.12 179 HIS A N 1
ATOM 1438 C CA . HIS A 1 179 ? 2.690 20.122 -6.111 1.00 92.12 179 HIS A CA 1
ATOM 1439 C C . HIS A 1 179 ? 3.316 18.725 -6.089 1.00 92.12 179 HIS A C 1
ATOM 1441 O O . HIS A 1 179 ? 4.521 18.592 -6.304 1.00 92.12 179 HIS A O 1
ATOM 1447 N N . ILE A 1 180 ? 2.531 17.689 -5.789 1.00 92.00 180 ILE A N 1
ATOM 1448 C CA . ILE A 1 180 ? 3.038 16.322 -5.591 1.00 92.00 180 ILE A CA 1
ATOM 1449 C C . ILE A 1 180 ? 2.220 15.252 -6.315 1.00 92.00 180 ILE A C 1
ATOM 1451 O O . ILE A 1 180 ? 2.597 14.084 -6.283 1.00 92.00 180 ILE A O 1
ATOM 1455 N N . ASP A 1 181 ? 1.113 15.632 -6.954 1.00 94.00 181 ASP A N 1
ATOM 1456 C CA . ASP A 1 181 ? 0.292 14.727 -7.745 1.00 94.00 181 ASP A CA 1
ATOM 1457 C C . ASP A 1 181 ? -0.508 15.479 -8.817 1.00 94.00 181 ASP A C 1
ATOM 1459 O O . ASP A 1 181 ? -1.423 16.250 -8.522 1.00 94.00 181 ASP A O 1
ATOM 1463 N N . LEU A 1 182 ? -0.202 15.219 -10.083 1.00 95.44 182 LEU A N 1
ATOM 1464 C CA . LEU A 1 182 ? -0.829 15.828 -11.249 1.00 95.44 182 LEU A CA 1
ATOM 1465 C C . LEU A 1 182 ? -2.325 15.491 -11.345 1.00 95.44 182 LEU A C 1
ATOM 1467 O O . LEU A 1 182 ? -3.086 16.271 -11.915 1.00 95.44 182 LEU A O 1
ATOM 1471 N N . ARG A 1 183 ? -2.781 14.398 -10.714 1.00 93.62 183 ARG A N 1
ATOM 1472 C CA . ARG A 1 183 ? -4.213 14.060 -10.591 1.00 93.62 183 ARG A CA 1
ATOM 1473 C C . ARG A 1 183 ? -5.022 15.154 -9.893 1.00 93.62 183 ARG A C 1
ATOM 1475 O O . ARG A 1 183 ? -6.220 15.258 -10.128 1.00 93.62 183 ARG A O 1
ATOM 1482 N N . SER A 1 184 ? -4.371 16.004 -9.100 1.00 92.81 184 SER A N 1
ATOM 1483 C CA . SER A 1 184 ? -4.993 17.160 -8.449 1.00 92.81 184 SER A CA 1
ATOM 1484 C C . SER A 1 184 ? -5.113 18.404 -9.348 1.00 92.81 184 SER A C 1
ATOM 1486 O O . SER A 1 184 ? -5.664 19.414 -8.919 1.00 92.81 184 SER A O 1
ATOM 1488 N N . ARG A 1 185 ? -4.604 18.353 -10.588 1.00 95.25 185 ARG A N 1
ATOM 1489 C CA . ARG A 1 185 ? -4.631 19.447 -11.575 1.00 95.25 185 ARG A CA 1
ATOM 1490 C C . ARG A 1 185 ? -5.200 18.941 -12.911 1.00 95.25 185 ARG A C 1
ATOM 1492 O O . ARG A 1 185 ? -4.439 18.749 -13.861 1.00 95.25 185 ARG A O 1
ATOM 1499 N N . PRO A 1 186 ? -6.515 18.672 -12.999 1.00 94.44 186 PRO A N 1
ATOM 1500 C CA . PRO A 1 186 ? -7.113 17.893 -14.088 1.00 94.44 186 PRO A CA 1
ATOM 1501 C C . PRO A 1 186 ? -6.951 18.515 -15.483 1.00 94.44 186 PRO A C 1
ATOM 1503 O O . PRO A 1 186 ? -6.764 17.782 -16.458 1.00 94.44 186 PRO A O 1
ATOM 1506 N N . GLU A 1 187 ? -6.970 19.844 -15.600 1.00 95.75 187 GLU A N 1
ATOM 1507 C CA . GLU A 1 187 ? -6.753 20.539 -16.873 1.00 95.75 187 GLU A CA 1
ATOM 1508 C C . GLU A 1 187 ? -5.320 20.319 -17.364 1.00 95.75 187 GLU A C 1
ATOM 1510 O O . GLU A 1 187 ? -5.103 19.831 -18.473 1.00 95.75 187 GLU A O 1
ATOM 1515 N N . LEU A 1 188 ? -4.338 20.579 -16.496 1.00 96.06 188 LEU A N 1
ATOM 1516 C CA . LEU A 1 188 ? -2.924 20.377 -16.807 1.00 96.06 188 LEU A CA 1
ATOM 1517 C C . LEU A 1 188 ? -2.602 18.899 -17.065 1.00 96.06 188 LEU A C 1
ATOM 1519 O O . LEU A 1 188 ? -1.840 18.576 -17.976 1.00 96.06 188 LEU A O 1
ATOM 1523 N N . ARG A 1 189 ? -3.204 17.991 -16.288 1.00 96.50 189 ARG A N 1
ATOM 1524 C CA . ARG A 1 189 ? -3.111 16.546 -16.511 1.00 96.50 189 ARG A CA 1
ATOM 1525 C C . ARG A 1 189 ? -3.556 16.184 -17.923 1.00 96.50 189 ARG A C 1
ATOM 1527 O O . ARG A 1 189 ? -2.852 15.456 -18.617 1.00 96.50 189 ARG A O 1
ATOM 1534 N N . SER A 1 190 ? -4.686 16.731 -18.363 1.00 96.94 190 SER A N 1
ATOM 1535 C CA . SER A 1 190 ? -5.229 16.497 -19.705 1.00 96.94 190 SER A CA 1
ATOM 1536 C C . SER A 1 190 ? -4.315 17.018 -20.808 1.00 96.94 190 SER A C 1
ATOM 1538 O O . SER A 1 190 ? -4.100 16.317 -21.796 1.00 96.94 190 SER A O 1
ATOM 1540 N N . GLU A 1 191 ? -3.714 18.194 -20.626 1.00 96.50 191 GLU A N 1
ATOM 1541 C CA . GLU A 1 191 ? -2.725 18.737 -21.564 1.00 96.50 191 GLU A CA 1
ATOM 1542 C C . GLU A 1 191 ? -1.484 17.838 -21.686 1.00 96.50 191 GLU A C 1
ATOM 1544 O O . GLU A 1 191 ? -1.040 17.535 -22.797 1.00 96.50 191 GLU A O 1
ATOM 1549 N N . ILE A 1 192 ? -0.945 17.366 -20.556 1.00 97.00 192 ILE A N 1
ATOM 1550 C CA . ILE A 1 192 ? 0.241 16.501 -20.535 1.00 97.00 192 ILE A CA 1
ATOM 1551 C C . ILE A 1 192 ? -0.045 15.162 -21.220 1.00 97.00 192 ILE A C 1
ATOM 1553 O O . ILE A 1 192 ? 0.719 14.760 -22.095 1.00 97.00 192 ILE A O 1
ATOM 1557 N N . TYR A 1 193 ? -1.148 14.491 -20.887 1.00 97.19 193 TYR A N 1
ATOM 1558 C CA . TYR A 1 193 ? -1.514 13.213 -21.510 1.00 97.19 193 TYR A CA 1
ATOM 1559 C C . TYR A 1 193 ? -1.772 13.353 -23.018 1.00 97.19 193 TYR A C 1
ATOM 1561 O O . TYR A 1 193 ? -1.289 12.540 -23.809 1.00 97.19 193 TYR A O 1
ATOM 1569 N N . ALA A 1 194 ? -2.435 14.433 -23.445 1.00 96.75 194 ALA A N 1
ATOM 1570 C CA . ALA A 1 194 ? -2.628 14.716 -24.865 1.00 96.75 194 ALA A CA 1
ATOM 1571 C C . ALA A 1 194 ? -1.290 14.889 -25.608 1.00 96.75 194 ALA A C 1
ATOM 1573 O O . ALA A 1 194 ? -1.155 14.432 -26.746 1.00 96.75 194 ALA A O 1
ATOM 1574 N N . SER A 1 195 ? -0.286 15.496 -24.961 1.00 96.31 195 SER A N 1
ATOM 1575 C CA . SER A 1 195 ? 1.047 15.710 -25.545 1.00 96.31 195 SER A CA 1
ATOM 1576 C C . SER A 1 195 ? 1.834 14.420 -25.810 1.00 96.31 195 SER A C 1
ATOM 1578 O O . SER A 1 195 ? 2.738 14.423 -26.645 1.00 96.31 195 SER A O 1
ATOM 1580 N N . ILE A 1 196 ? 1.469 13.322 -25.140 1.00 95.62 196 ILE A N 1
ATOM 1581 C CA . ILE A 1 196 ? 2.057 11.986 -25.325 1.00 95.62 196 ILE A CA 1
ATOM 1582 C C . ILE A 1 196 ? 1.108 11.007 -26.021 1.00 95.62 196 ILE A C 1
ATOM 1584 O O . ILE A 1 196 ? 1.419 9.825 -26.122 1.00 95.62 196 ILE A O 1
ATOM 1588 N N . HIS A 1 197 ? -0.018 11.502 -26.545 1.00 95.00 197 HIS A N 1
ATOM 1589 C CA . HIS A 1 197 ? -1.035 10.708 -27.238 1.00 95.00 197 HIS A CA 1
ATOM 1590 C C . HIS A 1 197 ? -1.653 9.592 -26.379 1.00 95.00 197 HIS A C 1
ATOM 1592 O O . HIS A 1 197 ? -1.990 8.522 -26.889 1.00 95.00 197 HIS A O 1
ATOM 1598 N N . GLU A 1 198 ? -1.835 9.860 -25.086 1.00 94.88 198 GLU A N 1
ATOM 1599 C CA . GLU A 1 198 ? -2.474 8.949 -24.136 1.00 94.88 198 GLU A CA 1
ATOM 1600 C C . GLU A 1 198 ? -3.831 9.478 -23.660 1.00 94.88 198 GLU A C 1
ATOM 1602 O O . GLU A 1 198 ? -4.078 10.685 -23.638 1.00 94.88 198 GLU A O 1
ATOM 1607 N N . ASP A 1 199 ? -4.720 8.563 -23.269 1.00 91.00 199 ASP A N 1
ATOM 1608 C CA . ASP A 1 199 ? -6.018 8.896 -22.674 1.00 91.00 199 ASP A CA 1
ATOM 1609 C C . ASP A 1 199 ? -5.851 9.126 -21.168 1.00 91.00 199 ASP A C 1
ATOM 1611 O O . ASP A 1 199 ? -5.263 8.298 -20.474 1.00 91.00 199 ASP A O 1
ATOM 1615 N N . THR A 1 200 ? -6.379 10.233 -20.648 1.00 89.94 200 THR A N 1
ATOM 1616 C CA . THR A 1 200 ? -6.390 10.532 -19.210 1.00 89.94 200 THR A CA 1
ATOM 1617 C C . THR A 1 200 ? -7.339 9.649 -18.408 1.00 89.94 200 THR A C 1
ATOM 1619 O O . THR A 1 200 ? -7.184 9.562 -17.186 1.00 89.94 200 THR A O 1
ATOM 1622 N N . ASN A 1 201 ? -8.332 9.034 -19.052 1.00 88.75 201 ASN A N 1
ATOM 1623 C CA . ASN A 1 201 ? -9.365 8.237 -18.388 1.00 88.75 201 ASN A CA 1
ATOM 1624 C C . ASN A 1 201 ? -9.017 6.748 -18.304 1.00 88.75 201 ASN A C 1
ATOM 1626 O O . ASN A 1 201 ? -9.720 6.002 -17.620 1.00 88.75 201 ASN A O 1
ATOM 1630 N N . GLN A 1 202 ? -7.954 6.301 -18.981 1.00 90.31 202 GLN A N 1
ATOM 1631 C CA . GLN A 1 202 ? -7.483 4.927 -18.838 1.00 90.31 202 GLN A CA 1
ATOM 1632 C C . GLN A 1 202 ? -6.944 4.705 -17.417 1.00 90.31 202 GLN A C 1
ATOM 1634 O O . GLN A 1 202 ? -6.348 5.601 -16.814 1.00 90.31 202 GLN A O 1
ATOM 1639 N N . ASN A 1 203 ? -7.156 3.511 -16.864 1.00 92.38 203 ASN A N 1
ATOM 1640 C CA . ASN A 1 203 ? -6.576 3.172 -15.568 1.00 92.38 203 ASN A CA 1
ATOM 1641 C C . ASN A 1 203 ? -5.057 2.946 -15.702 1.00 92.38 203 ASN A C 1
ATOM 1643 O O . ASN A 1 203 ? -4.541 2.636 -16.778 1.00 92.38 203 ASN A O 1
ATOM 1647 N N . TYR A 1 204 ? -4.343 3.083 -14.582 1.00 95.06 204 TYR A N 1
ATOM 1648 C CA . TYR A 1 204 ? -2.890 2.911 -14.547 1.00 95.06 204 TYR A CA 1
ATOM 1649 C C . TYR A 1 204 ? -2.453 1.523 -15.037 1.00 95.06 204 TYR A C 1
ATOM 1651 O O . TYR A 1 204 ? -1.446 1.417 -15.731 1.00 95.06 204 TYR A O 1
ATOM 1659 N N . TYR A 1 205 ? -3.190 0.467 -14.680 1.00 94.25 205 TYR A N 1
ATOM 1660 C CA . TYR A 1 205 ? -2.817 -0.914 -14.985 1.00 94.25 205 TYR A CA 1
ATOM 1661 C C . TYR A 1 205 ? -2.737 -1.173 -16.493 1.00 94.25 205 TYR A C 1
ATOM 1663 O O . TYR A 1 205 ? -1.718 -1.665 -16.978 1.00 94.25 205 TYR A O 1
ATOM 1671 N N . ASP A 1 206 ? -3.771 -0.789 -17.240 1.00 93.31 206 ASP A N 1
ATOM 1672 C CA . ASP A 1 206 ? -3.826 -0.979 -18.691 1.00 93.31 206 ASP A CA 1
ATOM 1673 C C . ASP A 1 206 ? -2.747 -0.156 -19.407 1.00 93.31 206 ASP A C 1
ATOM 1675 O O . ASP A 1 206 ? -2.098 -0.641 -20.339 1.00 93.31 206 ASP A O 1
ATOM 1679 N N . MET A 1 207 ? -2.494 1.065 -18.925 1.00 94.06 207 MET A N 1
ATOM 1680 C CA . MET A 1 207 ? -1.418 1.908 -19.439 1.00 94.06 207 MET A CA 1
ATOM 1681 C C . MET A 1 207 ? -0.048 1.278 -19.168 1.00 94.06 207 MET A C 1
ATOM 1683 O O . MET A 1 207 ? 0.759 1.131 -20.081 1.00 94.06 207 MET A O 1
ATOM 1687 N N . ALA A 1 208 ? 0.213 0.837 -17.937 1.00 93.81 208 ALA A N 1
ATOM 1688 C CA . ALA A 1 208 ? 1.448 0.151 -17.569 1.00 93.81 208 ALA A CA 1
ATOM 1689 C C . ALA A 1 208 ? 1.684 -1.091 -18.444 1.00 93.81 208 ALA A C 1
ATOM 1691 O O . ALA A 1 208 ? 2.771 -1.243 -19.009 1.00 93.81 208 ALA A O 1
ATOM 1692 N N . LEU A 1 209 ? 0.651 -1.917 -18.651 1.00 92.31 209 LEU A N 1
ATOM 1693 C CA . LEU A 1 209 ? 0.710 -3.091 -19.523 1.00 92.31 209 LEU A CA 1
ATOM 1694 C C . LEU A 1 209 ? 1.054 -2.735 -20.970 1.00 92.31 209 LEU A C 1
ATOM 1696 O O . LEU A 1 209 ? 1.896 -3.399 -21.576 1.00 92.31 209 LEU A O 1
ATOM 1700 N N . LYS A 1 210 ? 0.443 -1.679 -21.520 1.00 92.56 210 LYS A N 1
ATOM 1701 C CA . LYS A 1 210 ? 0.746 -1.174 -22.869 1.00 92.56 210 LYS A CA 1
ATOM 1702 C C . LYS A 1 210 ? 2.231 -0.827 -23.036 1.00 92.56 210 LYS A C 1
ATOM 1704 O O . LYS A 1 210 ? 2.777 -1.029 -24.119 1.00 92.56 210 LYS A O 1
ATOM 1709 N N . TYR A 1 211 ? 2.887 -0.363 -21.972 1.00 90.19 211 TYR A N 1
ATOM 1710 C CA . TYR A 1 211 ? 4.323 -0.061 -21.943 1.00 90.19 211 TYR A CA 1
ATOM 1711 C C . TYR A 1 211 ? 5.201 -1.219 -21.432 1.00 90.19 211 TYR A C 1
ATOM 1713 O O . TYR A 1 211 ? 6.398 -1.033 -21.226 1.00 90.19 211 TYR A O 1
ATOM 1721 N N . GLY A 1 212 ? 4.643 -2.425 -21.282 1.00 89.25 212 GLY A N 1
ATOM 1722 C CA . GLY A 1 212 ? 5.388 -3.641 -20.939 1.00 89.25 212 GLY A CA 1
ATOM 1723 C C . GLY A 1 212 ? 5.522 -3.927 -19.441 1.00 89.25 212 GLY A C 1
ATOM 1724 O O . GLY A 1 212 ? 6.227 -4.864 -19.066 1.00 89.25 212 GLY A O 1
ATOM 1725 N N . PHE A 1 213 ? 4.837 -3.173 -18.581 1.00 90.69 213 PHE A N 1
ATOM 1726 C CA . PHE A 1 213 ? 4.859 -3.361 -17.133 1.00 90.69 213 PHE A CA 1
ATOM 1727 C C . PHE A 1 213 ? 3.572 -4.028 -16.644 1.00 90.69 213 PHE A C 1
ATOM 1729 O O . PHE A 1 213 ? 2.529 -3.392 -16.516 1.00 90.69 213 PHE A O 1
ATOM 1736 N N . ASP A 1 214 ? 3.643 -5.314 -16.301 1.00 91.06 214 ASP A N 1
ATOM 1737 C CA . ASP A 1 214 ? 2.527 -5.995 -15.639 1.00 91.06 214 ASP A CA 1
ATOM 1738 C C . ASP A 1 214 ? 2.599 -5.800 -14.125 1.00 91.06 214 ASP A C 1
ATOM 1740 O O . ASP A 1 214 ? 3.309 -6.526 -13.425 1.00 91.06 214 ASP A O 1
ATOM 1744 N N . LEU A 1 215 ? 1.865 -4.823 -13.589 1.00 92.00 215 LEU A N 1
ATOM 1745 C CA . LEU A 1 215 ? 1.839 -4.557 -12.146 1.00 92.00 215 LEU A CA 1
ATOM 1746 C C . LEU A 1 215 ? 1.453 -5.804 -11.331 1.00 92.00 215 LEU A C 1
ATOM 1748 O O . LEU A 1 215 ? 1.942 -5.982 -10.213 1.00 92.00 215 LEU A O 1
ATOM 1752 N N . LYS A 1 216 ? 0.631 -6.699 -11.890 1.00 91.69 216 LYS A N 1
ATOM 1753 C CA . LYS A 1 216 ? 0.142 -7.901 -11.210 1.00 91.69 216 LYS A CA 1
ATOM 1754 C C . LYS A 1 216 ? 1.297 -8.790 -10.762 1.00 91.69 216 LYS A C 1
ATOM 1756 O O . LYS A 1 216 ? 1.265 -9.298 -9.642 1.00 91.69 216 LYS A O 1
ATOM 1761 N N . ARG A 1 217 ? 2.388 -8.843 -11.538 1.00 90.81 217 ARG A N 1
ATOM 1762 C CA . ARG A 1 217 ? 3.614 -9.575 -11.183 1.00 90.81 217 ARG A CA 1
ATOM 1763 C C . ARG A 1 217 ? 4.209 -9.133 -9.838 1.00 90.81 217 ARG A C 1
ATOM 1765 O O . ARG A 1 217 ? 4.800 -9.950 -9.141 1.00 90.81 217 ARG A O 1
ATOM 1772 N N . LEU A 1 218 ? 4.035 -7.872 -9.428 1.00 90.69 218 LEU A N 1
ATOM 1773 C CA . LEU A 1 218 ? 4.559 -7.345 -8.156 1.00 90.69 218 LEU A CA 1
ATOM 1774 C C . LEU A 1 218 ? 3.674 -7.702 -6.949 1.00 90.69 218 LEU A C 1
ATOM 1776 O O . LEU A 1 218 ? 4.107 -7.581 -5.801 1.00 90.69 218 LEU A O 1
ATOM 1780 N N . TYR A 1 219 ? 2.446 -8.160 -7.194 1.00 87.62 219 TYR A N 1
ATOM 1781 C CA . TYR A 1 219 ? 1.530 -8.694 -6.181 1.00 87.62 219 TYR A CA 1
ATOM 1782 C C . TYR A 1 219 ? 1.559 -10.223 -6.168 1.00 87.62 219 TYR A C 1
ATOM 1784 O O . TYR A 1 219 ? 1.573 -10.840 -5.105 1.00 87.62 219 TYR A O 1
ATOM 1792 N N . GLU A 1 220 ? 1.687 -10.846 -7.337 1.00 74.81 220 GLU A N 1
ATOM 1793 C CA . GLU A 1 220 ? 1.876 -12.287 -7.497 1.00 74.81 220 GLU A CA 1
ATOM 1794 C C . GLU A 1 220 ? 3.218 -12.764 -6.953 1.00 74.81 220 GLU A C 1
ATOM 1796 O O . GLU A 1 220 ? 3.332 -13.893 -6.499 1.00 74.81 220 GLU A O 1
ATOM 1801 N N . GLN A 1 221 ? 4.245 -11.914 -6.936 1.00 58.16 221 GLN A N 1
ATOM 1802 C CA . GLN A 1 221 ? 5.502 -12.232 -6.269 1.00 58.16 221 GLN A CA 1
ATOM 1803 C C . GLN A 1 221 ? 5.453 -12.030 -4.758 1.00 58.16 221 GLN A C 1
ATOM 1805 O O . GLN A 1 221 ? 6.268 -12.637 -4.070 1.00 58.16 221 GLN A O 1
ATOM 1810 N N . ILE A 1 222 ? 4.509 -11.248 -4.217 1.00 50.16 222 ILE A N 1
ATOM 1811 C CA . ILE A 1 222 ? 4.191 -11.306 -2.785 1.00 50.16 222 ILE A CA 1
ATOM 1812 C C . ILE A 1 222 ? 3.439 -12.587 -2.492 1.00 50.16 222 ILE A C 1
ATOM 1814 O O . ILE A 1 222 ? 3.899 -13.320 -1.636 1.00 50.16 222 ILE A O 1
ATOM 1818 N N . THR A 1 223 ? 2.386 -12.938 -3.231 1.00 44.06 223 THR A N 1
ATOM 1819 C CA . THR A 1 223 ? 1.698 -14.220 -3.002 1.00 44.06 223 THR A CA 1
ATOM 1820 C C . THR A 1 223 ? 2.605 -15.408 -3.325 1.00 44.06 223 THR A C 1
ATOM 1822 O O . THR A 1 223 ? 2.486 -16.456 -2.711 1.00 44.06 223 THR A O 1
ATOM 1825 N N . GLY A 1 224 ? 3.579 -15.235 -4.216 1.00 37.78 224 GLY A N 1
ATOM 1826 C CA . GLY A 1 224 ? 4.627 -16.176 -4.585 1.00 37.78 224 GLY A CA 1
ATOM 1827 C C . GLY A 1 224 ? 5.786 -16.226 -3.592 1.00 37.78 224 GLY A C 1
ATOM 1828 O O . GLY A 1 224 ? 6.314 -17.308 -3.400 1.00 37.78 224 GLY A O 1
ATOM 1829 N N . LYS A 1 225 ? 6.156 -15.127 -2.913 1.00 38.62 225 LYS A N 1
ATOM 1830 C CA . LYS A 1 225 ? 7.103 -15.085 -1.777 1.00 38.62 225 LYS A CA 1
ATOM 1831 C C . LYS A 1 225 ? 6.438 -15.363 -0.437 1.00 38.62 225 LYS A C 1
ATOM 1833 O O . LYS A 1 225 ? 7.154 -15.743 0.463 1.00 38.62 225 LYS A O 1
ATOM 1838 N N . GLU A 1 226 ? 5.129 -15.237 -0.282 1.00 39.41 226 GLU A N 1
ATOM 1839 C CA . GLU A 1 226 ? 4.344 -15.717 0.859 1.00 39.41 226 GLU A CA 1
ATOM 1840 C C . GLU A 1 226 ? 4.077 -17.208 0.683 1.00 39.41 226 GLU A C 1
ATOM 1842 O O . GLU A 1 226 ? 4.362 -17.961 1.602 1.00 39.41 226 GLU A O 1
ATOM 1847 N N . LYS A 1 227 ? 3.747 -17.678 -0.531 1.00 33.59 227 LYS A N 1
ATOM 1848 C CA . LYS A 1 227 ? 3.805 -19.106 -0.894 1.00 33.59 227 LYS A CA 1
ATOM 1849 C C . LYS A 1 227 ? 5.231 -19.655 -0.879 1.00 33.59 227 LYS A C 1
ATOM 1851 O O . LYS A 1 227 ? 5.390 -20.822 -0.560 1.00 33.59 227 LYS A O 1
ATOM 1856 N N . ALA A 1 228 ? 6.262 -18.859 -1.197 1.00 31.84 228 ALA A N 1
ATOM 1857 C CA . ALA A 1 228 ? 7.678 -19.248 -1.120 1.00 31.84 228 ALA A CA 1
ATOM 1858 C C . ALA A 1 228 ? 8.319 -19.018 0.245 1.00 31.84 228 ALA A C 1
ATOM 1860 O O . ALA A 1 228 ? 9.361 -19.597 0.478 1.00 31.84 228 ALA A O 1
ATOM 1861 N N . ARG A 1 229 ? 7.717 -18.253 1.157 1.00 34.44 229 ARG A N 1
ATOM 1862 C CA . ARG A 1 229 ? 8.080 -18.162 2.581 1.00 34.44 229 ARG A CA 1
ATOM 1863 C C . ARG A 1 229 ? 7.368 -19.273 3.350 1.00 34.44 229 ARG A C 1
ATOM 1865 O O . ARG A 1 229 ? 8.031 -19.933 4.130 1.00 34.44 229 ARG A O 1
ATOM 1872 N N . ALA A 1 230 ? 6.135 -19.606 2.963 1.00 36.12 230 ALA A N 1
ATOM 1873 C CA . ALA A 1 230 ? 5.468 -20.872 3.274 1.00 36.12 230 ALA A CA 1
ATOM 1874 C C . ALA A 1 230 ? 6.117 -22.099 2.588 1.00 36.12 230 ALA A C 1
ATOM 1876 O O . ALA A 1 230 ? 5.875 -23.223 3.005 1.00 36.12 230 ALA A O 1
ATOM 1877 N N . LYS A 1 231 ? 6.953 -21.917 1.547 1.00 33.94 231 LYS A N 1
ATOM 1878 C CA . LYS A 1 231 ? 7.779 -22.990 0.935 1.00 33.94 231 LYS A CA 1
ATOM 1879 C C . LYS A 1 231 ? 9.278 -22.926 1.276 1.00 33.94 231 LYS A C 1
ATOM 1881 O O . LYS A 1 231 ? 9.979 -23.869 0.919 1.00 33.94 231 LYS A O 1
ATOM 1886 N N . LYS A 1 232 ? 9.805 -21.865 1.911 1.00 33.16 232 LYS A N 1
ATOM 1887 C CA . LYS A 1 232 ? 11.238 -21.746 2.291 1.00 33.16 232 LYS A CA 1
ATOM 1888 C C . LYS A 1 232 ? 11.504 -21.907 3.776 1.00 33.16 232 LYS A C 1
ATOM 1890 O O . LYS A 1 232 ? 12.643 -22.189 4.123 1.00 33.16 232 LYS A O 1
ATOM 1895 N N . GLU A 1 233 ? 10.491 -21.827 4.621 1.00 42.38 233 GLU A N 1
ATOM 1896 C CA . GLU A 1 233 ? 10.493 -22.592 5.858 1.00 42.38 233 GLU A CA 1
ATOM 1897 C C . GLU A 1 233 ? 9.483 -23.705 5.625 1.00 42.38 233 GLU A C 1
ATOM 1899 O O . GLU A 1 233 ? 8.283 -23.460 5.594 1.00 42.38 233 GLU A O 1
ATOM 1904 N N . LYS A 1 234 ? 9.967 -24.924 5.338 1.00 59.72 234 LYS A N 1
ATOM 1905 C CA . LYS A 1 234 ? 9.092 -26.095 5.149 1.00 59.72 234 LYS A CA 1
ATOM 1906 C C . LYS A 1 234 ? 8.167 -26.265 6.372 1.00 59.72 234 LYS A C 1
ATOM 1908 O O . LYS A 1 234 ? 7.082 -26.812 6.223 1.00 59.72 234 LYS A O 1
ATOM 1913 N N . HIS A 1 235 ? 8.597 -25.745 7.531 1.00 70.81 235 HIS A N 1
ATOM 1914 C CA . HIS A 1 235 ? 7.919 -25.743 8.825 1.00 70.81 235 HIS A CA 1
ATOM 1915 C C . HIS A 1 235 ? 8.326 -24.476 9.625 1.00 70.81 235 HIS A C 1
ATOM 1917 O O . HIS A 1 235 ? 9.487 -24.077 9.493 1.00 70.81 235 HIS A O 1
ATOM 1923 N N . PRO A 1 236 ? 7.433 -23.827 10.406 1.00 80.06 236 PRO A N 1
ATOM 1924 C CA . PRO A 1 236 ? 7.731 -22.578 11.129 1.00 80.06 236 PRO A CA 1
ATOM 1925 C C . PRO A 1 236 ? 8.856 -22.727 12.164 1.00 80.06 236 PRO A C 1
ATOM 1927 O O . PRO A 1 236 ? 8.960 -23.767 12.803 1.00 80.06 236 PRO A O 1
ATOM 1930 N N . GLN A 1 237 ? 9.688 -21.705 12.383 1.00 85.50 237 GLN A N 1
ATOM 1931 C CA . GLN A 1 237 ? 10.778 -21.819 13.366 1.00 85.50 237 GLN A CA 1
ATOM 1932 C C . GLN A 1 237 ? 10.297 -22.027 14.816 1.00 85.50 237 GLN A C 1
ATOM 1934 O O . GLN A 1 237 ? 10.937 -22.772 15.549 1.00 85.50 237 GLN A O 1
ATOM 1939 N N . GLU A 1 238 ? 9.192 -21.400 15.210 1.00 90.12 238 GLU A N 1
ATOM 1940 C CA . GLU A 1 238 ? 8.547 -21.561 16.517 1.00 90.12 238 GLU A CA 1
ATOM 1941 C C . GLU A 1 238 ? 7.043 -21.733 16.294 1.00 90.12 238 GLU A C 1
ATOM 1943 O O . GLU A 1 238 ? 6.480 -21.069 15.417 1.00 90.12 238 GLU A O 1
ATOM 1948 N N . ILE A 1 239 ? 6.400 -22.614 17.059 1.00 93.12 239 ILE A N 1
ATOM 1949 C CA . ILE A 1 239 ? 4.943 -22.802 17.043 1.00 93.12 239 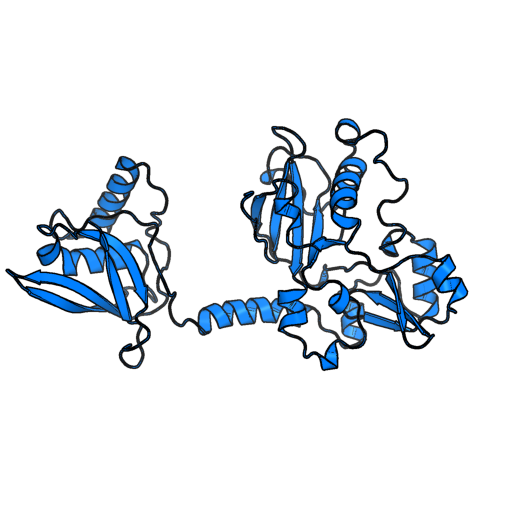ILE A CA 1
ATOM 1950 C C . ILE A 1 239 ? 4.399 -22.914 18.471 1.00 93.12 239 ILE A C 1
ATOM 1952 O O . ILE A 1 239 ? 5.077 -23.442 19.352 1.00 93.12 239 ILE A O 1
ATOM 1956 N N . MET A 1 240 ? 3.160 -22.451 18.668 1.00 94.50 240 MET A N 1
ATOM 1957 C CA . MET A 1 240 ? 2.392 -22.576 19.918 1.00 94.50 240 MET A CA 1
ATOM 1958 C C . MET A 1 240 ? 3.050 -21.935 21.156 1.00 94.50 240 MET A C 1
ATOM 1960 O O . MET A 1 240 ? 2.840 -22.398 22.271 1.00 94.50 240 MET A O 1
ATOM 1964 N N . THR A 1 241 ? 3.852 -20.881 20.980 1.00 93.06 241 THR A N 1
ATOM 1965 C CA . THR A 1 241 ? 4.549 -20.185 22.084 1.00 93.06 241 THR A CA 1
ATOM 1966 C C . THR A 1 241 ? 3.613 -19.331 22.956 1.00 93.06 241 THR A C 1
ATOM 1968 O O . THR A 1 241 ? 3.960 -18.907 24.062 1.00 93.06 241 THR A O 1
ATOM 1971 N N . ASP A 1 242 ? 2.405 -19.068 22.472 1.00 91.19 242 ASP A N 1
ATOM 1972 C CA . ASP A 1 242 ? 1.314 -18.388 23.167 1.00 91.19 242 ASP A CA 1
ATOM 1973 C C . ASP A 1 242 ? 0.364 -19.344 23.899 1.00 91.19 242 ASP A C 1
ATOM 1975 O O . ASP A 1 242 ? -0.352 -18.903 24.793 1.00 91.19 242 ASP A O 1
ATOM 1979 N N . VAL A 1 243 ? 0.415 -20.646 23.609 1.00 94.44 243 VAL A N 1
ATOM 1980 C CA . VAL A 1 243 ? -0.398 -21.650 24.302 1.00 94.44 243 VAL A CA 1
ATOM 1981 C C . VAL A 1 243 ? 0.153 -21.889 25.705 1.00 94.44 243 VAL A C 1
ATOM 1983 O O . VAL A 1 243 ? 1.349 -22.105 25.897 1.00 94.44 243 VAL A O 1
ATOM 1986 N N . ARG A 1 244 ? -0.725 -21.849 26.708 1.00 94.06 244 ARG A N 1
ATOM 1987 C CA . ARG A 1 244 ? -0.410 -22.145 28.108 1.00 94.06 244 ARG A CA 1
ATOM 1988 C C . ARG A 1 244 ? -0.889 -23.540 28.456 1.00 94.06 244 ARG A C 1
ATOM 1990 O O . ARG A 1 244 ? -2.074 -23.842 28.380 1.00 94.06 244 ARG A O 1
ATOM 1997 N N . TRP A 1 245 ? 0.036 -24.403 28.847 1.00 96.88 245 TRP A N 1
ATOM 1998 C CA . TRP A 1 245 ? -0.306 -25.750 29.277 1.00 96.88 245 TRP A CA 1
ATOM 1999 C C . TRP A 1 245 ? 0.727 -26.291 30.256 1.00 96.88 245 TRP A C 1
ATOM 2001 O O . TRP A 1 245 ? 1.863 -25.821 30.292 1.00 96.88 245 TRP A O 1
ATOM 2011 N N . THR A 1 246 ? 0.331 -27.289 31.035 1.00 94.94 246 THR A N 1
ATOM 2012 C CA . THR A 1 246 ? 1.220 -28.038 31.924 1.00 94.94 246 THR A CA 1
ATOM 2013 C C . THR A 1 246 ? 1.051 -29.534 31.681 1.00 94.94 246 THR A C 1
ATOM 2015 O O . THR A 1 246 ? -0.057 -30.022 31.447 1.00 94.94 246 THR A O 1
ATOM 2018 N N . PHE A 1 247 ? 2.153 -30.280 31.704 1.00 95.69 247 PHE A N 1
ATOM 2019 C CA . PHE A 1 247 ? 2.149 -31.731 31.535 1.00 95.69 247 PHE A CA 1
ATOM 2020 C C . PHE A 1 247 ? 1.856 -32.442 32.861 1.00 95.69 247 PHE A C 1
ATOM 2022 O O . PHE A 1 247 ? 2.685 -33.191 33.358 1.00 95.69 247 PHE A O 1
ATOM 2029 N N . TYR A 1 248 ? 0.659 -32.228 33.411 1.00 89.38 248 TYR A N 1
ATOM 2030 C CA . TYR A 1 248 ? 0.168 -32.875 34.633 1.00 89.38 248 TYR A CA 1
ATOM 2031 C C . TYR A 1 248 ? -1.182 -33.566 34.396 1.00 89.38 248 TYR A C 1
ATOM 2033 O O . TYR A 1 248 ? -1.913 -33.210 33.474 1.00 89.38 248 TYR A O 1
ATOM 2041 N N . GLY A 1 249 ? -1.542 -34.520 35.261 1.00 86.88 249 GLY A N 1
ATOM 2042 C CA . GLY A 1 249 ? -2.888 -35.108 35.293 1.00 86.88 249 GLY A CA 1
ATOM 2043 C C . GLY A 1 249 ? -3.045 -36.432 34.544 1.00 86.88 249 GLY A C 1
ATOM 2044 O O . GLY A 1 249 ? -4.169 -36.917 34.416 1.00 86.88 249 GLY A O 1
ATOM 2045 N N . GLY A 1 250 ? -1.939 -37.048 34.115 1.00 93.31 250 GLY A N 1
ATOM 2046 C CA . GLY A 1 250 ? -1.941 -38.312 33.381 1.00 93.31 250 GLY A CA 1
ATOM 2047 C C . GLY A 1 250 ? -2.446 -38.180 31.941 1.00 93.31 250 GLY A C 1
ATOM 2048 O O . GLY A 1 250 ? -2.676 -37.089 31.441 1.00 93.31 250 GLY A O 1
ATOM 2049 N N . GLN A 1 251 ? -2.587 -39.309 31.246 1.00 97.00 251 GLN A N 1
ATOM 2050 C CA . GLN A 1 251 ? -3.027 -39.331 29.847 1.00 97.00 251 GLN A CA 1
ATOM 2051 C C . GLN A 1 251 ? -4.538 -39.102 29.710 1.00 97.00 251 GLN A C 1
ATOM 2053 O O . GLN A 1 251 ? -5.324 -39.534 30.553 1.00 97.00 251 GLN A O 1
ATOM 2058 N N . TYR A 1 252 ? -4.939 -38.506 28.589 1.00 97.50 252 TYR A N 1
ATOM 2059 C CA . TYR A 1 252 ? -6.335 -38.323 28.196 1.00 97.50 252 TYR A CA 1
ATOM 2060 C C . TYR A 1 252 ? -6.759 -39.385 27.175 1.00 97.50 252 TYR A C 1
ATOM 2062 O O . TYR A 1 252 ? -6.041 -39.640 26.205 1.00 97.50 252 TYR A O 1
ATOM 2070 N N . ASP A 1 253 ? -7.950 -39.961 27.352 1.00 95.00 253 ASP A N 1
ATOM 2071 C CA . ASP A 1 253 ? -8.490 -40.991 26.455 1.00 95.00 253 ASP A CA 1
ATOM 2072 C C . ASP A 1 253 ? -8.969 -40.409 25.114 1.00 95.00 253 ASP A C 1
ATOM 2074 O O . ASP A 1 253 ? -8.862 -41.063 24.072 1.00 95.00 253 ASP A O 1
ATOM 2078 N N . THR A 1 254 ? -9.488 -39.176 25.126 1.00 97.25 254 THR A N 1
ATOM 2079 C CA . THR A 1 254 ? -10.045 -38.505 23.943 1.00 97.25 254 THR A CA 1
ATOM 2080 C C . THR A 1 254 ? -9.484 -37.099 23.746 1.00 97.25 254 THR A C 1
ATOM 2082 O O . THR A 1 254 ? -9.131 -36.401 24.701 1.00 97.25 254 THR A O 1
ATOM 2085 N N . ILE A 1 255 ? -9.420 -36.661 22.483 1.00 96.88 255 ILE A N 1
ATOM 2086 C CA . ILE A 1 255 ? -8.968 -35.309 22.138 1.00 96.88 255 ILE A CA 1
ATOM 2087 C C . ILE A 1 255 ? -9.965 -34.255 22.632 1.00 96.88 255 ILE A C 1
ATOM 2089 O O . ILE A 1 255 ? -9.561 -33.171 23.035 1.00 96.88 255 ILE A O 1
ATOM 2093 N N . GLU A 1 256 ? -11.262 -34.567 22.660 1.00 96.75 256 GLU A N 1
ATOM 2094 C CA . GLU A 1 256 ? -12.301 -33.659 23.141 1.00 96.75 256 GLU A CA 1
ATOM 2095 C C . GLU A 1 256 ? -12.157 -33.358 24.638 1.00 96.75 256 GLU A C 1
ATOM 2097 O O . GLU A 1 256 ? -12.259 -32.199 25.043 1.00 96.75 256 GLU A O 1
ATOM 2102 N N . GLU A 1 257 ? -11.884 -34.377 25.461 1.00 97.44 257 GLU A N 1
ATOM 2103 C CA . GLU A 1 257 ? -11.622 -34.196 26.896 1.00 97.44 257 GLU A CA 1
ATOM 2104 C C . GLU A 1 257 ? -10.351 -33.383 27.131 1.00 97.44 257 GLU A C 1
ATOM 2106 O O . GLU A 1 257 ? -10.344 -32.476 27.965 1.00 97.44 257 GLU A O 1
ATOM 2111 N N . PHE A 1 258 ? -9.304 -33.663 26.354 1.00 98.00 258 PHE A N 1
ATOM 2112 C CA . PHE A 1 258 ? -8.057 -32.915 26.418 1.00 98.00 258 PHE A CA 1
ATOM 2113 C C . PHE A 1 258 ? -8.251 -31.439 26.055 1.00 98.00 258 PHE A C 1
ATOM 2115 O O . PHE A 1 258 ? -7.896 -30.557 26.830 1.00 98.00 258 PHE A O 1
ATOM 2122 N N . MET A 1 259 ? -8.862 -31.146 24.903 1.00 97.25 259 MET A N 1
ATOM 2123 C CA . MET A 1 259 ? -9.080 -29.769 24.449 1.00 97.25 259 MET A CA 1
ATOM 2124 C C . MET A 1 259 ? -9.946 -28.973 25.427 1.00 97.25 259 MET A C 1
ATOM 2126 O O . MET A 1 259 ? -9.702 -27.780 25.618 1.00 97.25 259 MET A O 1
ATOM 2130 N N . LYS A 1 260 ? -10.922 -29.626 26.072 1.00 96.69 260 LYS A N 1
ATOM 2131 C CA . LYS A 1 260 ? -11.720 -29.018 27.141 1.00 96.69 260 LYS A CA 1
ATOM 2132 C C . LYS A 1 260 ? -10.855 -28.650 28.347 1.00 96.69 260 LYS A C 1
ATOM 2134 O O . LYS A 1 260 ? -10.987 -27.540 28.845 1.00 96.69 260 LYS A O 1
ATOM 2139 N N . ALA A 1 261 ? -9.955 -29.534 28.775 1.00 97.62 261 ALA A N 1
ATOM 2140 C CA . ALA A 1 261 ? -9.050 -29.252 29.886 1.00 97.62 261 ALA A CA 1
ATOM 2141 C C . ALA A 1 261 ? -8.070 -28.107 29.568 1.00 97.62 261 ALA A C 1
ATOM 2143 O O . ALA A 1 261 ? -7.852 -27.240 30.409 1.00 97.62 261 ALA A O 1
ATOM 2144 N N . VAL A 1 262 ? -7.534 -28.045 28.341 1.00 96.88 262 VAL A N 1
ATOM 2145 C CA . VAL A 1 262 ? -6.674 -26.927 27.905 1.00 96.88 262 VAL A CA 1
ATOM 2146 C C . VAL A 1 262 ? -7.443 -25.607 27.887 1.00 96.88 262 VAL A C 1
ATOM 2148 O O . VAL A 1 262 ? -6.914 -24.589 28.330 1.00 96.88 262 VAL A O 1
ATOM 2151 N N . GLN A 1 263 ? -8.690 -25.619 27.408 1.00 95.56 263 GLN A N 1
ATOM 2152 C CA . GLN A 1 263 ? -9.561 -24.443 27.412 1.00 95.56 263 GLN A CA 1
ATOM 2153 C C . GLN A 1 263 ? -9.836 -23.956 28.843 1.00 95.56 263 GLN A C 1
ATOM 2155 O O . GLN A 1 263 ? -9.662 -22.774 29.119 1.00 95.56 263 GLN A O 1
ATOM 2160 N N . GLU A 1 264 ? -10.203 -24.860 29.756 1.00 96.25 264 GLU A N 1
ATOM 2161 C CA . GLU A 1 264 ? -10.435 -24.534 31.172 1.00 96.25 264 GLU A CA 1
ATOM 2162 C C . GLU A 1 264 ? -9.176 -23.942 31.823 1.00 96.25 264 GLU A C 1
ATOM 2164 O O . GLU A 1 264 ? -9.256 -22.931 32.515 1.00 96.25 264 GLU A O 1
ATOM 2169 N N . TYR A 1 265 ? -7.997 -24.496 31.531 1.00 95.12 265 TYR A N 1
ATOM 2170 C CA . TYR A 1 265 ? -6.728 -23.979 32.044 1.00 95.12 265 TYR A CA 1
ATOM 2171 C C . TYR A 1 265 ? -6.398 -22.566 31.529 1.00 95.12 265 TYR A C 1
ATOM 2173 O O . TYR A 1 265 ? -5.913 -21.727 32.286 1.00 95.12 265 TYR A O 1
ATOM 2181 N N . HIS A 1 266 ? -6.694 -22.263 30.260 1.00 93.25 266 HIS A N 1
ATOM 2182 C CA . HIS A 1 266 ? -6.541 -20.902 29.730 1.00 93.25 266 HIS A CA 1
ATOM 2183 C C . HIS A 1 266 ? -7.524 -19.919 30.377 1.00 93.25 266 HIS A C 1
ATOM 2185 O O . HIS A 1 266 ? -7.133 -18.798 30.698 1.00 93.25 266 HIS A O 1
ATOM 2191 N N . GLU A 1 267 ? -8.771 -20.339 30.607 1.00 92.56 267 GLU A N 1
ATOM 2192 C CA . GLU A 1 267 ? -9.783 -19.528 31.294 1.00 92.56 267 GLU A CA 1
ATOM 2193 C C . GLU A 1 267 ? -9.389 -19.229 32.748 1.00 92.56 267 GLU A C 1
ATOM 2195 O O . GLU A 1 267 ? -9.554 -18.101 33.210 1.00 92.56 267 GLU A O 1
ATOM 2200 N N . GLU A 1 268 ? -8.822 -20.205 33.463 1.00 94.50 268 GLU A N 1
ATOM 2201 C CA . GLU A 1 268 ? -8.317 -20.019 34.829 1.00 94.50 268 GLU A CA 1
ATOM 2202 C C . GLU A 1 268 ? -7.150 -19.023 34.904 1.00 94.50 268 GLU A C 1
ATOM 2204 O O . GLU A 1 268 ? -7.019 -18.294 35.890 1.00 94.50 268 GLU A O 1
ATOM 2209 N N . LEU A 1 269 ? -6.314 -18.979 33.865 1.00 91.25 269 LEU A N 1
ATOM 2210 C CA . LEU A 1 269 ? -5.151 -18.095 33.782 1.00 91.25 269 LEU A CA 1
ATOM 2211 C C . LEU A 1 269 ? -5.441 -16.729 33.144 1.00 91.25 269 LEU A C 1
ATOM 2213 O O . LEU A 1 269 ? -4.526 -15.906 33.091 1.00 91.25 269 LEU A O 1
ATOM 2217 N N . ASP A 1 270 ? -6.668 -16.484 32.668 1.00 89.56 270 ASP A N 1
ATOM 2218 C CA . ASP A 1 270 ? -7.016 -15.314 31.841 1.00 89.56 270 ASP A CA 1
ATOM 2219 C C . ASP A 1 270 ? -6.052 -15.164 30.643 1.00 89.56 270 ASP A C 1
ATOM 2221 O O . ASP A 1 270 ? -5.537 -14.086 30.336 1.00 89.56 270 ASP A O 1
ATOM 2225 N N . ALA A 1 271 ? -5.723 -16.300 30.018 1.00 78.62 271 ALA A N 1
ATOM 2226 C CA . ALA A 1 271 ? -4.743 -16.395 28.946 1.00 78.62 271 ALA A CA 1
ATOM 2227 C C . ALA A 1 271 ? -5.421 -16.484 27.572 1.00 78.62 271 ALA A C 1
ATOM 2229 O O . ALA A 1 271 ? -6.203 -17.393 27.299 1.00 78.62 271 ALA A O 1
ATOM 2230 N N . ASP A 1 272 ? -5.042 -15.578 26.673 1.00 80.94 272 ASP A N 1
ATOM 2231 C CA . ASP A 1 272 ? -5.356 -15.673 25.248 1.00 80.94 272 ASP A CA 1
ATOM 2232 C C . ASP A 1 272 ? -4.399 -16.648 24.533 1.00 80.94 272 ASP A C 1
ATOM 2234 O O . ASP A 1 272 ? -3.311 -16.940 25.028 1.00 80.94 272 ASP A O 1
ATOM 2238 N N . GLY A 1 273 ? -4.763 -17.102 23.328 1.00 78.12 273 GLY A N 1
ATOM 2239 C CA . GLY A 1 273 ? -3.857 -17.847 22.432 1.00 78.12 273 GLY A CA 1
ATOM 2240 C C . GLY A 1 273 ? -4.236 -19.307 22.181 1.00 78.12 273 GLY A C 1
ATOM 2241 O O . GLY A 1 273 ? -3.692 -19.935 21.277 1.00 78.12 273 GLY A O 1
ATOM 2242 N N . TRP A 1 274 ? -5.219 -19.859 22.899 1.00 93.50 274 TRP A N 1
ATOM 2243 C CA . TRP A 1 274 ? -5.710 -21.204 22.597 1.00 93.50 274 TRP A CA 1
ATOM 2244 C C . TRP A 1 274 ? -6.670 -21.207 21.405 1.00 93.50 274 TRP A C 1
ATOM 2246 O O . TRP A 1 274 ? -7.794 -20.716 21.493 1.00 93.50 274 TRP A O 1
ATOM 2256 N N . GLN A 1 275 ? -6.220 -21.762 20.279 1.00 93.06 275 GLN A N 1
ATOM 2257 C CA . GLN A 1 275 ? -7.012 -21.962 19.062 1.00 93.06 275 GLN A CA 1
ATOM 2258 C C . GLN A 1 275 ? -6.872 -23.425 18.602 1.00 93.06 275 GLN A C 1
ATOM 2260 O O . GLN A 1 275 ? -6.061 -23.721 17.724 1.00 93.06 275 GLN A O 1
ATOM 2265 N N . PRO A 1 276 ? -7.629 -24.374 19.187 1.00 90.94 276 PRO A N 1
ATOM 2266 C CA . PRO A 1 276 ? -7.401 -25.812 18.994 1.00 90.94 276 PRO A CA 1
ATOM 2267 C C . PRO A 1 276 ? -7.510 -26.274 17.534 1.00 90.94 276 PRO A C 1
ATOM 2269 O O . PRO A 1 276 ? -6.838 -27.227 17.146 1.00 90.94 276 PRO A O 1
ATOM 2272 N N . GLU A 1 277 ? -8.312 -25.585 16.721 1.00 92.19 277 GLU A N 1
ATOM 2273 C CA . GLU A 1 277 ? -8.554 -25.915 15.310 1.00 92.19 277 GLU A CA 1
ATOM 2274 C C . GLU A 1 277 ? -7.532 -25.288 14.344 1.00 92.19 277 GLU A C 1
ATOM 2276 O O . GLU A 1 277 ? -7.562 -25.556 13.140 1.00 92.19 277 GLU A O 1
ATOM 2281 N N . GLU A 1 278 ? -6.620 -24.439 14.831 1.00 89.62 278 GLU A N 1
ATOM 2282 C CA . GLU A 1 278 ? -5.594 -23.822 13.990 1.00 89.62 278 GLU A CA 1
ATOM 2283 C C . GLU A 1 278 ? -4.597 -24.875 13.497 1.00 89.62 278 GLU A C 1
ATOM 2285 O O . GLU A 1 278 ? -3.991 -25.594 14.289 1.00 89.62 278 GLU A O 1
ATOM 2290 N N . VAL A 1 279 ? -4.374 -24.947 12.180 1.00 89.25 279 VAL A N 1
ATOM 2291 C CA . VAL A 1 279 ? -3.343 -25.814 11.591 1.00 89.25 279 VAL A CA 1
ATOM 2292 C C . VAL A 1 279 ? -1.959 -25.207 11.826 1.00 89.25 279 VAL A C 1
ATOM 2294 O O . VAL A 1 279 ? -1.520 -24.332 11.079 1.00 89.25 279 VAL A O 1
ATOM 2297 N N . VAL A 1 280 ? -1.247 -25.717 12.831 1.00 91.25 280 VAL A N 1
ATOM 2298 C CA . VAL A 1 280 ? 0.086 -25.234 13.234 1.00 91.25 280 VAL A CA 1
ATOM 2299 C C . VAL A 1 280 ? 1.228 -25.895 12.456 1.00 91.25 280 VAL A C 1
ATOM 2301 O O . VAL A 1 280 ? 2.304 -25.313 12.312 1.00 91.25 280 VAL A O 1
ATOM 2304 N N . LEU A 1 281 ? 1.004 -27.094 11.901 1.00 89.25 281 LEU A N 1
ATOM 2305 C CA . LEU A 1 281 ? 1.985 -27.809 11.079 1.00 89.25 281 LEU A CA 1
ATOM 2306 C C . LEU A 1 281 ? 1.337 -28.485 9.868 1.00 89.25 281 LEU A C 1
ATOM 2308 O O . LEU A 1 281 ? 0.698 -29.528 9.981 1.00 89.25 281 LEU A O 1
ATOM 2312 N N . ALA A 1 282 ? 1.591 -27.953 8.672 1.00 86.31 282 ALA A N 1
ATOM 2313 C CA . ALA A 1 282 ? 1.116 -28.516 7.405 1.00 86.31 282 ALA A CA 1
ATOM 2314 C C . ALA A 1 282 ? 1.979 -29.704 6.918 1.00 86.31 282 ALA A C 1
ATOM 2316 O O . ALA A 1 282 ? 2.571 -29.669 5.835 1.00 86.31 282 ALA A O 1
ATOM 2317 N N . CYS A 1 283 ? 2.108 -30.748 7.738 1.00 84.12 283 CYS A N 1
ATOM 2318 C CA . CYS A 1 283 ? 2.816 -31.978 7.387 1.00 84.12 283 CYS A CA 1
ATOM 2319 C C . CYS A 1 283 ? 2.191 -33.216 8.032 1.00 84.12 283 CYS A C 1
ATOM 2321 O O . CYS A 1 283 ? 1.714 -33.164 9.161 1.00 84.12 283 CYS A O 1
ATOM 2323 N N . LYS A 1 284 ? 2.280 -34.358 7.340 1.00 88.88 284 LYS A N 1
ATOM 2324 C CA . LYS A 1 284 ? 1.720 -35.630 7.819 1.00 88.88 284 LYS A CA 1
ATOM 2325 C C . LYS A 1 284 ? 2.505 -36.257 8.973 1.00 88.88 284 LYS A C 1
ATOM 2327 O O . LYS A 1 284 ? 1.923 -36.997 9.753 1.00 88.88 284 LYS A O 1
ATOM 2332 N N . GLU A 1 285 ? 3.807 -36.000 9.078 1.00 90.56 285 GLU A N 1
ATOM 2333 C CA . GLU A 1 285 ? 4.670 -36.557 10.125 1.00 90.56 285 GLU A CA 1
ATOM 2334 C C . GLU A 1 285 ? 5.600 -35.482 10.690 1.00 90.56 285 GLU A C 1
ATOM 2336 O O . GLU A 1 285 ? 6.132 -34.675 9.927 1.00 90.56 285 GLU A O 1
ATOM 2341 N N . VAL A 1 286 ? 5.838 -35.518 12.002 1.00 91.88 286 VAL A N 1
ATOM 2342 C CA . VAL A 1 286 ? 6.800 -34.663 12.716 1.00 91.88 286 VAL A CA 1
ATOM 2343 C C . VAL A 1 286 ? 7.560 -35.492 13.751 1.00 91.88 286 VAL A C 1
ATOM 2345 O O . VAL A 1 286 ? 7.000 -36.425 14.329 1.00 91.88 286 VAL A O 1
ATOM 2348 N N . THR A 1 287 ? 8.837 -35.180 13.963 1.00 93.62 287 THR A N 1
ATOM 2349 C CA . THR A 1 287 ? 9.608 -35.668 15.115 1.00 93.62 287 THR A CA 1
ATOM 2350 C C . THR A 1 287 ? 9.648 -34.573 16.178 1.00 93.62 287 THR A C 1
ATOM 2352 O O . THR A 1 287 ? 9.924 -33.418 15.851 1.00 93.62 287 THR A O 1
ATOM 2355 N N . VAL A 1 288 ? 9.377 -34.933 17.431 1.00 94.12 288 VAL A N 1
ATOM 2356 C CA . VAL A 1 288 ? 9.487 -34.050 18.598 1.00 94.12 288 VAL A CA 1
ATOM 2357 C C . VAL A 1 288 ? 10.503 -34.659 19.557 1.00 94.12 288 VAL A C 1
ATOM 2359 O O . VAL A 1 288 ? 10.398 -35.845 19.858 1.00 94.12 288 VAL A O 1
ATOM 2362 N N . GLN A 1 289 ? 11.474 -33.867 20.002 1.00 94.19 289 GLN A N 1
ATOM 2363 C CA . GLN A 1 289 ? 12.398 -34.205 21.086 1.00 94.19 289 GLN A CA 1
ATOM 2364 C C . GLN A 1 289 ? 12.070 -33.366 22.312 1.00 94.19 289 GLN A C 1
ATOM 2366 O O . GLN A 1 289 ? 11.636 -32.222 22.190 1.00 94.19 289 GLN A O 1
ATOM 2371 N N . TYR A 1 290 ? 12.295 -33.940 23.480 1.00 93.44 290 TYR A N 1
ATOM 2372 C CA . TYR A 1 290 ? 12.193 -33.284 24.773 1.00 93.44 290 TYR A CA 1
ATOM 2373 C C . TYR A 1 290 ? 13.259 -33.860 25.706 1.00 93.44 290 TYR A C 1
ATOM 2375 O O . TYR A 1 290 ? 13.779 -34.952 25.457 1.00 93.44 290 TYR A O 1
ATOM 2383 N N . ALA A 1 291 ? 13.584 -33.112 26.754 1.00 90.25 291 ALA A N 1
ATOM 2384 C CA . ALA A 1 291 ? 14.461 -33.555 27.826 1.00 90.25 291 ALA A CA 1
ATOM 2385 C C . ALA A 1 291 ? 13.651 -33.713 29.117 1.00 90.25 291 ALA A C 1
ATOM 2387 O O . ALA A 1 291 ? 12.704 -32.960 29.348 1.00 90.25 291 ALA A O 1
ATOM 2388 N N . TYR A 1 292 ? 14.011 -34.696 29.932 1.00 89.69 292 TYR A N 1
ATOM 2389 C CA . TYR A 1 292 ? 13.467 -34.912 31.271 1.00 89.69 292 TYR A CA 1
ATOM 2390 C C . TYR A 1 292 ? 14.564 -35.481 32.178 1.00 89.69 292 TYR A C 1
ATOM 2392 O O . TYR A 1 292 ? 15.559 -36.016 31.682 1.00 89.69 292 TYR A O 1
ATOM 2400 N N . TRP A 1 293 ? 14.410 -35.364 33.495 1.00 84.88 293 TRP A N 1
ATOM 2401 C CA . TRP A 1 293 ? 15.352 -35.958 34.441 1.00 84.88 293 TRP A CA 1
ATOM 2402 C C . TRP A 1 293 ? 14.947 -37.398 34.760 1.00 84.88 293 TRP A C 1
ATOM 2404 O O . TRP A 1 293 ? 13.799 -37.671 35.099 1.00 84.88 293 TRP A O 1
ATOM 2414 N N . ASP A 1 294 ? 15.890 -38.331 34.641 1.00 79.50 294 ASP A N 1
ATOM 2415 C CA . ASP A 1 294 ? 15.743 -39.703 35.134 1.00 79.50 294 ASP A CA 1
ATOM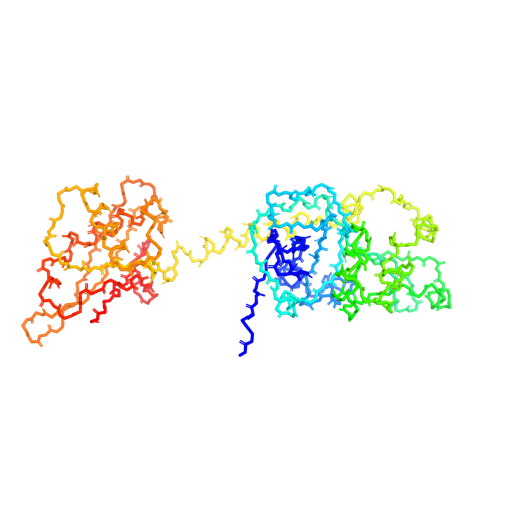 2416 C C . ASP A 1 294 ? 16.783 -39.924 36.236 1.00 79.50 294 ASP A C 1
ATOM 2418 O O . ASP A 1 294 ? 17.990 -39.963 35.987 1.00 79.50 294 ASP A O 1
ATOM 2422 N N . GLU A 1 295 ? 16.311 -40.004 37.479 1.00 79.00 295 GLU A N 1
ATOM 2423 C CA . GLU A 1 295 ? 17.136 -40.026 38.691 1.00 79.00 295 GLU A CA 1
ATOM 2424 C C . GLU A 1 295 ? 18.087 -38.814 38.819 1.00 79.00 295 GLU A C 1
ATOM 2426 O O . GLU A 1 295 ? 17.690 -37.775 39.345 1.00 79.00 295 GLU A O 1
ATOM 2431 N N . GLU A 1 296 ? 19.349 -38.954 38.398 1.00 74.50 296 GLU A N 1
ATOM 2432 C CA . GLU A 1 296 ? 20.390 -37.915 38.477 1.00 74.50 296 GLU A CA 1
ATOM 2433 C C . GLU A 1 296 ? 20.875 -37.434 37.096 1.00 74.50 296 GLU A C 1
ATOM 2435 O O . GLU A 1 296 ? 21.685 -36.506 37.033 1.00 74.50 296 GLU A O 1
ATOM 2440 N N . ASP A 1 297 ? 20.387 -38.025 36.000 1.00 80.50 297 ASP A N 1
ATOM 2441 C CA . ASP A 1 297 ? 20.843 -37.729 34.640 1.00 80.50 297 ASP A CA 1
ATOM 2442 C C . ASP A 1 297 ? 19.728 -37.088 33.794 1.00 80.50 297 ASP A C 1
ATOM 2444 O O . ASP A 1 297 ? 18.570 -37.509 33.803 1.00 80.50 297 ASP A O 1
ATOM 2448 N N . GLU A 1 298 ? 20.093 -36.070 33.011 1.00 85.31 298 GLU A N 1
ATOM 2449 C CA . GLU A 1 298 ? 19.216 -35.497 31.989 1.00 85.31 298 GLU A CA 1
ATOM 2450 C C . GLU A 1 298 ? 19.148 -36.454 30.793 1.00 85.31 298 GLU A C 1
ATOM 2452 O O . GLU A 1 298 ? 20.163 -36.783 30.170 1.00 85.31 298 GLU A O 1
ATOM 2457 N N . THR A 1 299 ? 17.939 -36.904 30.472 1.00 87.44 299 THR A N 1
ATOM 2458 C CA . THR A 1 299 ? 17.663 -37.807 29.357 1.00 87.44 299 THR A CA 1
ATOM 2459 C C . THR A 1 299 ? 16.926 -37.062 28.250 1.00 87.44 299 THR A C 1
ATOM 2461 O O . THR A 1 299 ? 15.880 -36.460 28.478 1.00 87.44 299 THR A O 1
ATOM 2464 N N . GLU A 1 300 ? 17.444 -37.142 27.022 1.00 88.88 300 GLU A N 1
ATOM 2465 C CA . GLU A 1 300 ? 16.759 -36.669 25.815 1.00 88.88 300 GLU A CA 1
ATOM 2466 C C . GLU A 1 300 ? 16.061 -37.841 25.108 1.00 88.88 300 GLU A C 1
ATOM 2468 O O . GLU A 1 300 ? 16.700 -38.831 24.745 1.00 88.88 300 GLU A O 1
ATOM 2473 N N . GLU A 1 301 ? 14.761 -37.715 24.842 1.00 90.19 301 GLU A N 1
ATOM 2474 C CA . GLU A 1 301 ? 14.001 -38.678 24.038 1.00 90.19 301 GLU A CA 1
ATOM 2475 C C . GLU A 1 301 ? 13.354 -37.963 22.847 1.00 90.19 301 GLU A C 1
ATOM 2477 O O . GLU A 1 301 ? 12.824 -36.858 22.973 1.00 90.19 301 GLU A O 1
ATOM 2482 N N . ASP A 1 302 ? 13.367 -38.608 21.677 1.00 92.06 302 ASP A N 1
ATOM 2483 C CA . ASP A 1 302 ? 12.585 -38.189 20.519 1.00 92.06 302 ASP A CA 1
ATOM 2484 C C . ASP A 1 302 ? 11.510 -39.214 20.149 1.00 92.06 302 ASP A C 1
ATOM 2486 O O . ASP A 1 302 ? 11.653 -40.429 20.312 1.00 92.06 302 ASP A O 1
ATOM 2490 N N . PHE A 1 303 ? 10.393 -38.718 19.632 1.00 93.69 303 PHE A N 1
ATOM 2491 C CA . PHE A 1 303 ? 9.306 -39.552 19.148 1.00 93.69 303 PHE A CA 1
ATOM 2492 C C . PHE A 1 303 ? 8.673 -38.967 17.893 1.00 93.69 303 PHE A C 1
ATOM 2494 O O . PHE A 1 303 ? 8.694 -37.764 17.627 1.00 93.69 303 PHE A O 1
ATOM 2501 N N . ARG A 1 304 ? 8.081 -39.854 17.090 1.00 93.56 304 ARG A N 1
ATOM 2502 C CA . ARG A 1 304 ? 7.381 -39.483 15.861 1.00 93.56 304 ARG A CA 1
ATOM 2503 C C . ARG A 1 304 ? 5.883 -39.405 16.101 1.00 93.56 304 ARG A C 1
ATOM 2505 O O . ARG A 1 304 ? 5.287 -40.365 16.583 1.00 93.56 304 ARG A O 1
ATOM 2512 N N . LEU A 1 305 ? 5.282 -38.320 15.633 1.00 95.44 305 LEU A N 1
ATOM 2513 C CA . LEU A 1 305 ? 3.839 -38.161 15.529 1.00 95.44 305 LEU A CA 1
ATOM 2514 C C . LEU A 1 305 ? 3.398 -38.195 14.065 1.00 95.44 305 LEU A C 1
ATOM 2516 O O . LEU A 1 305 ? 4.130 -37.779 13.163 1.00 95.44 305 LEU A O 1
ATOM 2520 N N . THR A 1 306 ? 2.175 -38.669 13.839 1.00 94.94 306 THR A N 1
ATOM 2521 C CA . THR A 1 306 ? 1.510 -38.669 12.531 1.00 94.94 306 THR A CA 1
ATOM 2522 C C . THR A 1 306 ? 0.181 -37.939 12.659 1.00 94.94 306 THR A C 1
ATOM 2524 O O . THR A 1 306 ? -0.570 -38.236 13.587 1.00 94.94 306 THR A O 1
ATOM 2527 N N . ALA A 1 307 ? -0.094 -37.000 11.754 1.00 93.62 307 ALA A N 1
ATOM 2528 C CA . ALA A 1 307 ? -1.338 -36.241 11.744 1.00 93.62 307 ALA A CA 1
ATOM 2529 C C . ALA A 1 307 ? -2.512 -37.133 11.327 1.00 93.62 307 ALA A C 1
ATOM 2531 O O . ALA A 1 307 ? -2.344 -38.021 10.482 1.00 93.62 307 ALA A O 1
ATOM 2532 N N . ASP A 1 308 ? -3.706 -36.875 11.841 1.00 90.81 308 ASP A N 1
ATOM 2533 C CA . ASP A 1 308 ? -4.918 -37.597 11.454 1.00 90.81 308 ASP A CA 1
ATOM 2534 C C . ASP A 1 308 ? -5.375 -37.138 10.057 1.00 90.81 308 ASP A C 1
ATOM 2536 O O . ASP A 1 308 ? -5.664 -37.969 9.190 1.00 90.81 308 ASP A O 1
ATOM 2540 N N . GLY A 1 309 ? -5.288 -35.830 9.782 1.00 87.38 309 GLY A N 1
ATOM 2541 C CA . GLY A 1 309 ? -5.537 -35.200 8.478 1.00 87.38 309 GLY A CA 1
ATOM 2542 C C . GLY A 1 309 ? -4.278 -34.963 7.627 1.00 87.38 309 GLY A C 1
ATOM 2543 O O . GLY A 1 309 ? -3.313 -35.727 7.679 1.00 87.38 309 GLY A O 1
ATOM 2544 N N . ASP A 1 310 ? -4.286 -33.902 6.816 1.00 79.88 310 ASP A N 1
ATOM 2545 C CA . ASP A 1 310 ? -3.151 -33.498 5.961 1.00 79.88 310 ASP A CA 1
ATOM 2546 C C . ASP A 1 310 ? -2.100 -32.631 6.695 1.00 79.88 310 ASP A C 1
ATOM 2548 O O . ASP A 1 310 ? -1.037 -32.323 6.150 1.00 79.88 310 ASP A O 1
ATOM 2552 N N . GLY A 1 311 ? -2.376 -32.266 7.948 1.00 88.62 311 GLY A N 1
ATOM 2553 C CA . GLY A 1 311 ? -1.511 -31.512 8.852 1.00 88.62 311 GLY A CA 1
ATOM 2554 C C . GLY A 1 311 ? -2.043 -31.588 10.282 1.00 88.62 311 GLY A C 1
ATOM 2555 O O . GLY A 1 311 ? -3.148 -32.083 10.487 1.00 88.62 311 GLY A O 1
ATOM 2556 N N . PHE A 1 312 ? -1.261 -31.113 11.247 1.00 94.62 312 PHE A N 1
ATOM 2557 C CA . PHE A 1 312 ? -1.654 -31.076 12.653 1.00 94.62 312 PHE A CA 1
ATOM 2558 C C . PHE A 1 312 ? -2.353 -29.764 12.991 1.00 94.62 312 PHE A C 1
ATOM 2560 O O . PHE A 1 312 ? -1.823 -28.685 12.688 1.00 94.62 312 PHE A O 1
ATOM 2567 N N . THR A 1 313 ? -3.486 -29.859 13.682 1.00 95.81 313 THR A N 1
ATOM 2568 C CA . THR A 1 313 ? -4.038 -28.725 14.428 1.00 95.81 313 THR A CA 1
ATOM 2569 C C . THR A 1 313 ? -3.316 -28.545 15.768 1.00 95.81 313 THR A C 1
ATOM 2571 O O . THR A 1 313 ? -2.634 -29.461 16.234 1.00 95.81 313 THR A O 1
ATOM 2574 N N . ALA A 1 314 ? -3.439 -27.373 16.397 1.00 95.88 314 ALA A N 1
ATOM 2575 C CA . ALA A 1 314 ? -2.876 -27.110 17.723 1.00 95.88 314 ALA A CA 1
ATOM 2576 C C . ALA A 1 314 ? -3.406 -28.108 18.769 1.00 95.88 314 ALA A C 1
ATOM 2578 O O . ALA A 1 314 ? -2.626 -28.682 19.530 1.00 95.88 314 ALA A O 1
ATOM 2579 N N . GLY A 1 315 ? -4.720 -28.366 18.747 1.00 97.12 315 GLY A N 1
ATOM 2580 C CA . GLY A 1 315 ? -5.396 -29.339 19.604 1.00 97.12 315 GLY A CA 1
ATOM 2581 C C . GLY A 1 315 ? -4.832 -30.744 19.439 1.00 97.12 315 GLY A C 1
ATOM 2582 O O . GLY A 1 315 ? -4.430 -31.378 20.414 1.00 97.12 315 GLY A O 1
ATOM 2583 N N . GLU A 1 316 ? -4.736 -31.206 18.193 1.00 97.88 316 GLU A N 1
ATOM 2584 C CA . GLU A 1 316 ? -4.237 -32.541 17.869 1.00 97.88 316 GLU A CA 1
ATOM 2585 C C . GLU A 1 316 ? -2.762 -32.717 18.244 1.00 97.88 316 GLU A C 1
ATOM 2587 O O . GLU A 1 316 ? -2.385 -33.731 18.839 1.00 97.88 316 GLU A O 1
ATOM 2592 N N . LEU A 1 317 ? -1.920 -31.738 17.897 1.00 97.75 317 LEU A N 1
ATOM 2593 C CA . LEU A 1 317 ? -0.487 -31.799 18.161 1.00 97.75 317 LEU A CA 1
ATOM 2594 C C . LEU A 1 317 ? -0.210 -31.847 19.662 1.00 97.75 317 LEU A C 1
ATOM 2596 O O . LEU A 1 317 ? 0.529 -32.722 20.114 1.00 97.75 317 LEU A O 1
ATOM 2600 N N . LEU A 1 318 ? -0.821 -30.942 20.431 1.00 98.25 318 LEU A N 1
ATOM 2601 C CA . LEU A 1 318 ? -0.591 -30.864 21.869 1.00 98.25 318 LEU A CA 1
ATOM 2602 C C . LEU A 1 318 ? -1.158 -32.078 22.605 1.00 98.25 318 LEU A C 1
ATOM 2604 O O . LEU A 1 318 ? -0.479 -32.598 23.483 1.00 98.25 318 LEU A O 1
ATOM 2608 N N . PHE A 1 319 ? -2.328 -32.586 22.203 1.00 98.44 319 PHE A N 1
ATOM 2609 C CA . PHE A 1 319 ? -2.892 -33.828 22.742 1.00 98.44 319 PHE A CA 1
ATOM 2610 C C . PHE A 1 319 ? -1.921 -35.001 22.579 1.00 98.44 319 PHE A C 1
ATOM 2612 O O . PHE A 1 319 ? -1.602 -35.711 23.535 1.00 98.44 319 PHE A O 1
ATOM 2619 N N . LYS A 1 320 ? -1.400 -35.182 21.359 1.00 98.31 320 LYS A N 1
ATOM 2620 C CA . LYS A 1 320 ? -0.467 -36.267 21.037 1.00 98.31 320 LYS A CA 1
ATOM 2621 C C . LYS A 1 320 ? 0.868 -36.123 21.764 1.00 98.31 320 LYS A C 1
ATOM 2623 O O . LYS A 1 320 ? 1.422 -37.135 22.188 1.00 98.31 320 LYS A O 1
ATOM 2628 N N . ILE A 1 321 ? 1.378 -34.899 21.919 1.00 98.12 321 ILE A N 1
ATOM 2629 C CA . ILE A 1 321 ? 2.585 -34.629 22.712 1.00 98.12 321 ILE A CA 1
ATOM 2630 C C . ILE A 1 321 ? 2.321 -34.948 24.178 1.00 98.12 321 ILE A C 1
ATOM 2632 O O . ILE A 1 321 ? 3.043 -35.762 24.741 1.00 98.12 321 ILE A O 1
ATOM 2636 N N . HIS A 1 322 ? 1.269 -34.377 24.769 1.00 98.12 322 HIS A N 1
ATOM 2637 C CA . HIS A 1 322 ? 0.928 -34.562 26.175 1.00 98.12 322 HIS A CA 1
ATOM 2638 C C . HIS A 1 322 ? 0.833 -36.044 26.528 1.00 98.12 322 HIS A C 1
ATOM 2640 O O . HIS A 1 322 ? 1.566 -36.514 27.393 1.00 98.12 322 HIS A O 1
ATOM 2646 N N . ASN A 1 323 ? 0.037 -36.814 25.783 1.00 97.62 323 ASN A N 1
ATOM 2647 C CA . ASN A 1 323 ? -0.100 -38.244 26.040 1.00 97.62 323 ASN A CA 1
ATOM 2648 C C . ASN A 1 323 ? 1.218 -39.012 25.891 1.00 97.62 323 ASN A C 1
ATOM 2650 O O . ASN A 1 323 ? 1.381 -40.069 26.499 1.00 97.62 323 ASN A O 1
ATOM 2654 N N . ARG A 1 324 ? 2.169 -38.511 25.097 1.00 96.50 324 ARG A N 1
ATOM 2655 C CA . ARG A 1 324 ? 3.467 -39.159 24.923 1.00 96.50 324 ARG A CA 1
ATOM 2656 C C . ARG A 1 324 ? 4.455 -38.848 26.045 1.00 96.50 324 ARG A C 1
ATOM 2658 O O . ARG A 1 324 ? 5.244 -39.736 26.356 1.00 96.50 324 ARG A O 1
ATOM 2665 N N . VAL A 1 325 ? 4.413 -37.641 26.616 1.00 95.69 325 VAL A N 1
ATOM 2666 C CA . VAL A 1 325 ? 5.442 -37.139 27.550 1.00 95.69 325 VAL A CA 1
ATOM 2667 C C . VAL A 1 325 ? 4.982 -37.042 29.006 1.00 95.69 325 VAL A C 1
ATOM 2669 O O . VAL A 1 325 ? 5.825 -37.038 29.897 1.00 95.69 325 VAL A O 1
ATOM 2672 N N . VAL A 1 326 ? 3.671 -36.987 29.279 1.00 95.44 326 VAL A N 1
ATOM 2673 C CA . VAL A 1 326 ? 3.131 -36.706 30.627 1.00 95.44 326 VAL A CA 1
ATOM 2674 C C . VAL A 1 326 ? 3.640 -37.679 31.689 1.00 95.44 326 VAL A C 1
ATOM 2676 O O . VAL A 1 326 ? 3.957 -37.254 32.790 1.00 95.44 326 VAL A O 1
ATOM 2679 N N . GLY A 1 327 ? 3.820 -38.959 31.352 1.00 92.25 327 GLY A N 1
ATOM 2680 C CA . GLY A 1 327 ? 4.332 -39.953 32.301 1.00 92.25 327 GLY A CA 1
ATOM 2681 C C . GLY A 1 327 ? 5.767 -39.698 32.777 1.00 92.25 327 GLY A C 1
ATOM 2682 O O . GLY A 1 327 ? 6.143 -40.216 33.822 1.00 92.25 327 GLY A O 1
ATOM 2683 N N . HIS A 1 328 ? 6.558 -38.920 32.031 1.00 91.62 328 HIS A N 1
ATOM 2684 C CA . HIS A 1 328 ? 7.894 -38.492 32.451 1.00 91.62 328 HIS A CA 1
ATOM 2685 C C . HIS A 1 328 ? 7.882 -37.095 33.077 1.00 91.62 328 HIS A C 1
ATOM 2687 O O . HIS A 1 328 ? 8.669 -36.839 33.973 1.00 91.62 328 HIS A O 1
ATOM 2693 N N . LEU A 1 329 ? 6.995 -36.197 32.630 1.00 92.50 329 LEU A N 1
ATOM 2694 C CA . LEU A 1 329 ? 7.016 -34.787 33.038 1.00 92.50 329 LEU A CA 1
ATOM 2695 C C . LEU A 1 329 ? 6.108 -34.449 34.232 1.00 92.50 329 LEU A C 1
ATOM 2697 O O . LEU A 1 329 ? 6.305 -33.411 34.852 1.00 92.50 329 LEU A O 1
ATOM 2701 N N . GLU A 1 330 ? 5.134 -35.290 34.595 1.00 90.06 330 GLU A N 1
ATOM 2702 C CA . GLU A 1 330 ? 4.123 -34.944 35.614 1.00 90.06 330 GLU A CA 1
ATOM 2703 C C . GLU A 1 330 ? 4.681 -34.658 37.016 1.00 90.06 330 GLU A C 1
ATOM 2705 O O . GLU A 1 330 ? 4.024 -33.983 37.809 1.00 90.06 330 GLU A O 1
ATOM 2710 N N . ASN A 1 331 ? 5.878 -35.162 37.324 1.00 86.50 331 ASN A N 1
ATOM 2711 C CA . ASN A 1 331 ? 6.544 -34.974 38.614 1.00 86.50 331 ASN A CA 1
ATOM 2712 C C . ASN A 1 331 ? 7.820 -34.121 38.506 1.00 86.50 331 ASN A C 1
ATOM 2714 O O . ASN A 1 331 ? 8.534 -33.984 39.497 1.00 86.50 331 ASN A O 1
ATOM 2718 N N . GLU A 1 332 ? 8.095 -33.560 37.328 1.00 85.31 332 GLU A N 1
ATOM 2719 C CA . GLU A 1 332 ? 9.272 -32.734 37.064 1.00 85.31 332 GLU A CA 1
ATOM 2720 C C . GLU A 1 332 ? 8.991 -31.263 37.359 1.00 85.31 332 GLU A C 1
ATOM 2722 O O . GLU A 1 332 ? 7.869 -30.793 37.180 1.00 85.31 332 GLU A O 1
ATOM 2727 N N . ASP A 1 333 ? 10.022 -30.511 37.750 1.00 84.19 333 ASP A N 1
ATOM 2728 C CA . ASP A 1 333 ? 9.915 -29.051 37.876 1.00 84.19 333 ASP A CA 1
ATOM 2729 C C . ASP A 1 333 ? 9.741 -28.397 36.490 1.00 84.19 333 ASP A C 1
ATOM 2731 O O . ASP A 1 333 ? 9.051 -27.394 36.353 1.00 84.19 333 ASP A O 1
ATOM 2735 N N . HIS A 1 334 ? 10.333 -28.977 35.439 1.00 85.69 334 HIS A N 1
ATOM 2736 C CA . HIS A 1 334 ? 10.255 -28.485 34.059 1.00 85.69 334 HIS A CA 1
ATOM 2737 C C . HIS A 1 334 ? 9.065 -29.088 33.292 1.00 85.69 334 HIS A C 1
ATOM 2739 O O . HIS A 1 334 ? 9.249 -29.874 32.363 1.00 85.69 334 HIS A O 1
ATOM 2745 N N . HIS A 1 335 ? 7.834 -28.738 33.674 1.00 89.69 335 HIS A N 1
ATOM 2746 C CA . HIS A 1 335 ? 6.617 -29.318 33.080 1.00 89.69 335 HIS A CA 1
ATOM 2747 C C . HIS A 1 335 ? 5.689 -28.323 32.371 1.00 89.69 335 HIS A C 1
ATOM 2749 O O . HIS A 1 335 ? 4.629 -28.719 31.876 1.00 89.69 335 HIS A O 1
ATOM 2755 N N . PHE A 1 336 ? 6.040 -27.036 32.317 1.00 94.19 336 PHE A N 1
ATOM 2756 C CA . PHE A 1 336 ? 5.216 -26.031 31.642 1.00 94.19 336 PHE A CA 1
ATOM 2757 C C . PHE A 1 336 ? 5.533 -25.979 30.152 1.00 94.19 336 PHE A C 1
ATOM 2759 O O . PHE A 1 336 ? 6.685 -25.847 29.755 1.00 94.19 336 PHE A O 1
ATOM 2766 N N . PHE A 1 337 ? 4.510 -26.061 29.310 1.00 96.12 337 PHE A N 1
ATOM 2767 C CA . PHE A 1 337 ? 4.668 -25.984 27.864 1.00 96.12 337 PHE A CA 1
ATOM 2768 C C . PHE A 1 337 ? 5.006 -24.554 27.421 1.00 96.12 337 PHE A C 1
ATOM 2770 O O . PHE A 1 337 ? 4.220 -23.633 27.642 1.00 96.12 337 PHE A O 1
ATOM 2777 N N . GLU A 1 338 ? 6.140 -24.383 26.740 1.00 94.44 338 GLU A N 1
ATOM 2778 C CA . GLU A 1 338 ? 6.596 -23.093 26.190 1.00 94.44 338 GLU A CA 1
ATOM 2779 C C . GLU A 1 338 ? 6.586 -23.052 24.650 1.00 94.44 338 GLU A C 1
ATOM 2781 O O . GLU A 1 338 ? 7.151 -22.150 24.025 1.00 94.44 338 GLU A O 1
ATOM 2786 N N . GLY A 1 339 ? 5.932 -24.026 24.014 1.00 95.56 339 GLY A N 1
ATOM 2787 C CA . GLY A 1 339 ? 5.889 -24.161 22.561 1.00 95.56 339 GLY A CA 1
ATOM 2788 C C . GLY A 1 339 ? 6.927 -25.139 22.011 1.00 95.56 339 GLY A C 1
ATOM 2789 O O . GLY A 1 339 ? 7.559 -25.915 22.729 1.00 95.56 339 GLY A O 1
ATOM 2790 N N . LEU A 1 340 ? 7.086 -25.125 20.688 1.00 95.81 340 LEU A N 1
ATOM 2791 C CA . LEU A 1 340 ? 8.005 -26.001 19.960 1.00 95.81 340 LEU A CA 1
ATOM 2792 C C . LEU A 1 340 ? 8.951 -25.176 19.089 1.00 95.81 340 LEU A C 1
ATOM 2794 O O . LEU A 1 340 ? 8.505 -24.315 18.330 1.00 95.81 340 LEU A O 1
ATOM 2798 N N . SER A 1 341 ? 10.244 -25.498 19.133 1.00 92.62 341 SER A N 1
ATOM 2799 C CA . SER A 1 341 ? 11.296 -24.835 18.347 1.00 92.62 341 SER A CA 1
ATOM 2800 C C . SER A 1 341 ? 11.902 -25.765 17.298 1.00 92.62 341 SER A C 1
ATOM 2802 O O . SER A 1 341 ? 12.323 -26.873 17.612 1.00 92.62 341 SER A O 1
ATOM 2804 N N . LEU A 1 342 ? 11.968 -25.335 16.038 1.00 89.25 342 LEU A N 1
ATOM 2805 C CA . LEU A 1 342 ? 12.490 -26.141 14.933 1.00 89.25 342 LEU A CA 1
ATOM 2806 C C . LEU A 1 342 ? 14.004 -26.368 15.072 1.00 89.25 342 LEU A C 1
ATOM 2808 O O . LEU A 1 342 ? 14.793 -25.420 15.058 1.00 89.25 342 LEU A O 1
ATOM 2812 N N . TYR A 1 343 ? 14.416 -27.632 15.089 1.00 81.06 343 TYR A N 1
ATOM 2813 C CA . TYR A 1 343 ? 15.810 -28.053 15.146 1.00 81.06 343 TYR A CA 1
ATOM 2814 C C . TYR A 1 343 ? 16.436 -28.064 13.739 1.00 81.06 343 TYR A C 1
ATOM 2816 O O . TYR A 1 343 ? 16.057 -28.857 12.873 1.00 81.06 343 TYR A O 1
ATOM 2824 N N . LYS A 1 344 ? 17.389 -27.157 13.477 1.00 65.31 344 LYS A N 1
ATOM 2825 C CA . LYS A 1 344 ? 17.948 -26.931 12.125 1.00 65.31 344 LYS A CA 1
ATOM 2826 C C . LYS A 1 344 ? 19.115 -27.851 11.756 1.00 65.31 344 LYS A C 1
ATOM 2828 O O . LYS A 1 344 ? 19.337 -28.068 10.567 1.00 65.31 344 LYS A O 1
ATOM 2833 N N . ASP A 1 345 ? 19.809 -28.416 12.744 1.00 57.03 345 ASP A N 1
ATOM 2834 C CA . ASP A 1 345 ? 21.120 -29.051 12.535 1.00 57.03 345 ASP A CA 1
ATOM 2835 C C . ASP A 1 345 ? 21.097 -30.594 12.528 1.00 57.03 345 ASP A C 1
ATOM 2837 O O . ASP A 1 345 ? 22.129 -31.219 12.293 1.00 57.03 345 ASP A O 1
ATOM 2841 N N . ALA A 1 346 ? 19.930 -31.228 12.713 1.00 52.28 346 ALA A N 1
ATOM 2842 C CA . ALA A 1 346 ? 19.797 -32.695 12.704 1.00 52.28 346 ALA A CA 1
ATOM 2843 C C . ALA A 1 346 ? 18.445 -33.221 12.188 1.00 52.28 346 ALA A C 1
ATOM 2845 O O . ALA A 1 346 ? 18.037 -34.323 12.550 1.00 52.28 346 ALA A O 1
ATOM 2846 N N . ALA A 1 347 ? 17.723 -32.461 11.355 1.00 55.91 347 ALA A N 1
ATOM 2847 C CA . ALA A 1 347 ? 16.439 -32.923 10.825 1.00 55.91 347 ALA A CA 1
ATOM 2848 C C . ALA A 1 347 ? 16.614 -34.264 10.070 1.00 55.91 347 ALA A C 1
ATOM 2850 O O . ALA A 1 347 ? 17.357 -34.303 9.083 1.00 55.91 347 ALA A O 1
ATOM 2851 N N . PRO A 1 348 ? 15.941 -35.356 10.489 1.00 54.25 348 PRO A N 1
ATOM 2852 C CA . PRO A 1 348 ? 15.939 -36.608 9.746 1.00 54.25 348 PRO A CA 1
ATOM 2853 C C . PRO A 1 348 ? 15.477 -36.339 8.314 1.00 54.25 348 PRO A C 1
ATOM 2855 O O . PRO A 1 348 ? 14.509 -35.600 8.106 1.00 54.25 348 PRO A O 1
ATOM 2858 N N . GLU A 1 349 ? 16.164 -36.916 7.323 1.00 54.66 349 GLU A N 1
ATOM 2859 C CA . GLU A 1 349 ? 15.869 -36.653 5.914 1.00 54.66 349 GLU A CA 1
ATOM 2860 C C . GLU A 1 349 ? 14.358 -36.796 5.636 1.00 54.66 349 GLU A C 1
ATOM 2862 O O . GLU A 1 349 ? 13.783 -37.879 5.735 1.00 54.66 349 GLU A O 1
ATOM 2867 N N . ASN A 1 350 ? 13.736 -35.671 5.258 1.00 63.44 350 ASN A N 1
ATOM 2868 C CA . ASN A 1 350 ? 12.358 -35.490 4.774 1.00 63.44 350 ASN A CA 1
ATOM 2869 C C . ASN A 1 350 ? 11.230 -35.100 5.752 1.00 63.44 350 ASN A C 1
ATOM 2871 O O . ASN A 1 350 ? 10.140 -34.818 5.242 1.00 63.44 350 ASN A O 1
ATOM 2875 N N . ARG A 1 351 ? 11.447 -34.924 7.064 1.00 75.25 351 ARG A N 1
ATOM 2876 C CA . ARG A 1 351 ? 10.388 -34.460 8.001 1.00 75.25 351 ARG A CA 1
ATOM 2877 C C . ARG A 1 351 ? 10.866 -33.383 8.994 1.00 75.25 351 ARG A C 1
ATOM 2879 O O . ARG A 1 351 ? 12.064 -33.322 9.255 1.00 75.25 351 ARG A O 1
ATOM 2886 N N . PRO A 1 352 ? 9.973 -32.522 9.522 1.00 85.50 352 PRO A N 1
ATOM 2887 C CA . PRO A 1 352 ? 10.342 -31.558 10.554 1.00 85.50 352 PRO A CA 1
ATOM 2888 C C . PRO A 1 352 ? 10.791 -32.245 11.833 1.00 85.50 352 PRO A C 1
ATOM 2890 O O . PRO A 1 352 ? 10.234 -33.275 12.221 1.00 85.50 352 PRO A O 1
ATOM 2893 N N . PHE A 1 353 ? 11.739 -31.605 12.506 1.00 90.19 353 PHE A N 1
ATOM 2894 C CA . PHE A 1 353 ? 12.201 -31.982 13.827 1.00 90.19 353 PHE A CA 1
ATOM 2895 C C . PHE A 1 353 ? 12.080 -30.765 14.749 1.00 90.19 353 PHE A C 1
ATOM 2897 O O . PHE A 1 353 ? 12.699 -29.741 14.476 1.00 90.19 353 PHE A O 1
ATOM 2904 N N . TYR A 1 354 ? 11.260 -30.859 15.793 1.00 92.81 354 TYR A N 1
ATOM 2905 C CA . TYR A 1 354 ? 11.072 -29.824 16.805 1.00 92.81 354 TYR A CA 1
ATOM 2906 C C . TYR A 1 354 ? 11.582 -30.259 18.179 1.00 92.81 354 TYR A C 1
ATOM 2908 O O . TYR A 1 354 ? 11.506 -31.434 18.525 1.00 92.81 354 TYR A O 1
ATOM 2916 N N . PHE A 1 355 ? 12.039 -29.290 18.964 1.00 93.94 355 PHE A N 1
ATOM 2917 C CA . PHE A 1 355 ? 12.313 -29.419 20.389 1.00 93.94 355 PHE A CA 1
ATOM 2918 C C . PHE A 1 355 ? 11.139 -28.854 21.198 1.00 93.94 355 PHE A C 1
ATOM 2920 O O . PHE A 1 355 ? 10.650 -27.765 20.884 1.00 93.94 355 PHE A O 1
ATOM 2927 N N . LEU A 1 356 ? 10.693 -29.590 22.213 1.00 96.00 356 LEU A N 1
ATOM 2928 C CA . LEU A 1 356 ? 9.661 -29.199 23.169 1.00 96.00 356 LEU A CA 1
ATOM 2929 C C . LEU A 1 356 ? 10.247 -28.252 24.219 1.00 96.00 356 LEU A C 1
ATOM 2931 O O . LEU A 1 356 ? 11.087 -28.659 25.014 1.00 96.00 356 LEU A O 1
ATOM 2935 N N . GLY A 1 357 ? 9.804 -26.994 24.218 1.00 93.44 357 GLY A N 1
ATOM 2936 C CA . GLY A 1 357 ? 10.178 -26.025 25.246 1.00 93.44 357 GLY A CA 1
ATOM 2937 C C . GLY A 1 357 ? 9.463 -26.329 26.560 1.00 93.44 357 GLY A C 1
ATOM 2938 O O . GLY A 1 357 ? 8.232 -26.433 26.574 1.00 93.44 357 GLY A O 1
ATOM 2939 N N . LEU A 1 358 ? 10.237 -26.470 27.637 1.00 91.75 358 LEU A N 1
ATOM 2940 C CA . LEU A 1 358 ? 9.750 -26.777 28.979 1.00 91.75 358 LEU A CA 1
ATOM 2941 C C . LEU A 1 358 ? 10.226 -25.719 29.982 1.00 91.75 358 LEU A C 1
ATOM 2943 O O . LEU A 1 358 ? 11.429 -25.541 30.187 1.00 91.75 358 LEU A O 1
ATOM 2947 N N . GLY A 1 359 ? 9.271 -25.029 30.600 1.00 88.38 359 GLY A N 1
ATOM 2948 C CA . GLY A 1 359 ? 9.482 -24.043 31.661 1.00 88.38 359 GLY A CA 1
ATOM 2949 C C . GLY A 1 359 ? 9.291 -24.630 33.061 1.00 88.38 359 GLY A C 1
ATOM 2950 O O . GLY A 1 359 ? 8.714 -25.713 33.200 1.00 88.38 359 GLY A O 1
ATOM 2951 N N . SER A 1 360 ? 9.761 -23.891 34.075 1.00 80.19 360 SER A N 1
ATOM 2952 C CA . SER A 1 360 ? 9.606 -24.178 35.517 1.00 80.19 360 SER A CA 1
ATOM 2953 C C . SER A 1 360 ? 8.650 -23.237 36.232 1.00 80.19 360 SER A C 1
ATOM 2955 O O . SER A 1 360 ? 8.494 -22.085 35.763 1.00 80.19 360 SER A O 1
#

pLDDT: mean 88.74, std 12.93, range [31.84, 98.5]

Sequence (360 aa):
MAKKVKCTTGDVFAIPVSETEFIFGRVLFDVTKQYIKIVPEEERELNDLGFFNKSVLVEMFLGVYTSVEDVDFEKKAVTGTFVFRDFLSKYEGVIVGKREVNPIEVSFPEVLSRYNMNVYLASGELYLPIPIDGDKYREIGVYASSGYGYYNLIVATLDFSGRDDLIKEDAKMDNYFEHIDLRSRPELRSEIYASIHEDTNQNYYDMALKYGFDLKRLYEQITGKEKARAKKEKHPQEIMTDVRWTFYGGQYDTIEEFMKAVQEYHEELDADGWQPEEVVLACKEVTVQYAYWDEEDETEEDFRLTADGDGFTAGELLFKIHNRVVGHLENEDHHFFEGLSLYKDAAPENRPFYFLGLGS

Organism: Bacteroides uniformis (NCBI:txid820)